Protein AF-A0A815V4E5-F1 (afdb_monomer_lite)

pLDDT: mean 74.08, std 13.51, range [42.22, 93.19]

Structure (mmCIF, N/CA/C/O backbone):
data_AF-A0A815V4E5-F1
#
_entry.id   AF-A0A815V4E5-F1
#
loop_
_atom_site.group_PDB
_atom_site.id
_atom_site.type_symbol
_atom_site.label_atom_id
_atom_site.label_alt_id
_atom_site.label_comp_id
_atom_site.label_asym_id
_atom_site.label_entity_id
_atom_site.label_seq_id
_atom_site.pdbx_PDB_ins_code
_atom_site.Cartn_x
_atom_site.Cartn_y
_atom_site.Cartn_z
_atom_site.occupancy
_atom_site.B_iso_or_equiv
_atom_site.auth_seq_id
_atom_site.auth_comp_id
_atom_site.auth_asym_id
_atom_site.auth_atom_id
_atom_site.pdbx_PDB_model_num
ATOM 1 N N . MET A 1 1 ? 10.823 5.337 -3.903 1.00 78.06 1 MET A N 1
ATOM 2 C CA . MET A 1 1 ? 11.727 4.203 -4.205 1.00 78.06 1 MET A CA 1
ATOM 3 C C . MET A 1 1 ? 11.239 3.402 -5.400 1.00 78.06 1 MET A C 1
ATOM 5 O O . MET A 1 1 ? 11.938 3.399 -6.400 1.00 78.06 1 MET A O 1
ATOM 9 N N . LEU A 1 2 ? 10.027 2.837 -5.366 1.00 84.00 2 LEU A N 1
ATOM 10 C CA . LEU A 1 2 ? 9.459 2.098 -6.505 1.00 84.00 2 LEU A CA 1
ATOM 11 C C . LEU A 1 2 ? 9.381 2.927 -7.802 1.00 84.00 2 LEU A C 1
ATOM 13 O O . LEU A 1 2 ? 9.784 2.454 -8.852 1.00 84.00 2 LEU A O 1
ATOM 17 N N . THR A 1 3 ? 8.956 4.191 -7.736 1.00 86.69 3 THR A N 1
ATOM 18 C CA . THR A 1 3 ? 8.900 5.084 -8.912 1.00 86.69 3 THR A CA 1
ATOM 19 C C . THR A 1 3 ? 10.269 5.359 -9.535 1.00 86.69 3 THR A C 1
ATOM 21 O O . THR A 1 3 ? 10.407 5.332 -10.752 1.00 86.69 3 THR A O 1
ATOM 24 N N . VAL A 1 4 ? 11.287 5.593 -8.702 1.00 89.12 4 VAL A N 1
ATOM 25 C CA . VAL A 1 4 ? 12.675 5.811 -9.141 1.00 89.12 4 VAL A CA 1
ATOM 26 C C . VAL A 1 4 ? 13.229 4.542 -9.787 1.00 89.12 4 VAL A C 1
ATOM 28 O O . VAL A 1 4 ? 13.823 4.608 -10.856 1.00 89.12 4 VAL A O 1
ATOM 31 N N . PHE A 1 5 ? 12.971 3.386 -9.176 1.00 89.25 5 PHE A N 1
ATOM 32 C CA . PHE A 1 5 ? 13.359 2.083 -9.707 1.00 89.25 5 PHE A CA 1
ATOM 33 C C . PHE A 1 5 ? 12.699 1.784 -11.064 1.00 89.25 5 PHE A C 1
ATOM 35 O O . PHE A 1 5 ? 13.385 1.411 -12.013 1.00 89.25 5 PHE A O 1
ATOM 42 N N . LEU A 1 6 ? 11.389 2.029 -11.184 1.00 91.06 6 LEU A N 1
ATOM 43 C CA . LEU A 1 6 ? 10.635 1.867 -12.431 1.00 91.06 6 LEU A CA 1
ATOM 44 C C . LEU A 1 6 ? 11.174 2.752 -13.555 1.00 91.06 6 LEU A C 1
ATOM 46 O O . LEU A 1 6 ? 11.351 2.277 -14.671 1.00 91.06 6 LEU A O 1
ATOM 50 N N . LEU A 1 7 ? 11.460 4.024 -13.272 1.00 92.69 7 LEU A N 1
ATOM 51 C CA . LEU A 1 7 ? 11.993 4.951 -14.272 1.00 92.69 7 LEU A CA 1
ATOM 52 C C . LEU A 1 7 ? 13.429 4.605 -14.689 1.00 92.69 7 LEU A C 1
ATOM 54 O O . LEU A 1 7 ? 13.758 4.727 -15.867 1.00 92.69 7 LEU A O 1
ATOM 58 N N . SER A 1 8 ? 14.253 4.141 -13.745 1.00 91.69 8 SER A N 1
ATOM 59 C CA . SER A 1 8 ? 15.647 3.739 -13.981 1.00 91.69 8 SER A CA 1
ATOM 60 C C . SER A 1 8 ? 15.766 2.600 -14.997 1.00 91.69 8 SER A C 1
ATOM 62 O O . SER A 1 8 ? 16.710 2.584 -15.778 1.00 91.69 8 SER A O 1
ATOM 64 N N . PHE A 1 9 ? 14.811 1.666 -15.014 1.00 92.62 9 PHE A N 1
ATOM 65 C CA . PHE A 1 9 ? 14.737 0.600 -16.020 1.00 92.62 9 PHE A CA 1
ATOM 66 C C . PHE A 1 9 ? 13.912 1.006 -17.246 1.00 92.62 9 PHE A C 1
ATOM 68 O O . PHE A 1 9 ? 14.347 0.819 -18.379 1.00 92.62 9 PHE A O 1
ATOM 75 N N . GLY A 1 10 ? 12.734 1.595 -17.031 1.00 92.19 10 GLY A N 1
ATOM 76 C CA . GLY A 1 10 ? 11.771 1.855 -18.095 1.00 92.19 10 GLY A CA 1
ATOM 77 C C . GLY A 1 10 ? 12.283 2.818 -19.165 1.00 92.19 10 GLY A C 1
ATOM 78 O O . GLY A 1 10 ? 12.011 2.605 -20.342 1.00 92.19 10 GLY A O 1
ATOM 79 N N . VAL A 1 11 ? 13.022 3.869 -18.789 1.00 92.31 11 VAL A N 1
ATOM 80 C CA . VAL A 1 11 ? 13.557 4.847 -19.755 1.00 92.31 11 VAL A CA 1
ATOM 81 C C . VAL A 1 11 ? 14.597 4.215 -20.694 1.00 92.31 11 VAL A C 1
ATOM 83 O O . VAL A 1 11 ? 14.393 4.294 -21.907 1.00 92.31 11 VAL A O 1
ATOM 86 N N . PRO A 1 12 ? 15.677 3.570 -20.202 1.00 91.44 12 PRO A N 1
ATOM 87 C CA . 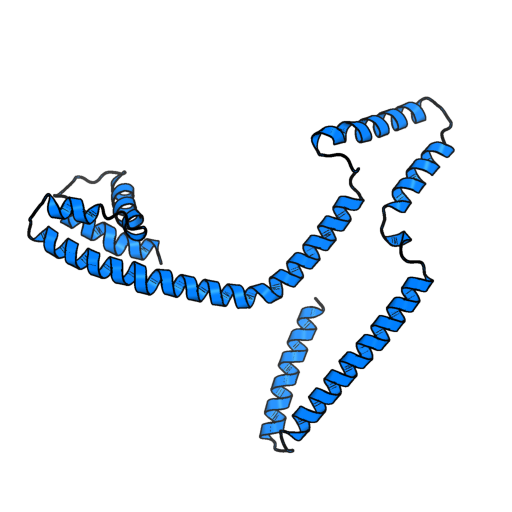PRO A 1 12 ? 16.651 2.931 -21.083 1.00 91.44 12 PRO A CA 1
ATOM 88 C C . PRO A 1 12 ? 16.074 1.727 -21.832 1.00 91.44 12 PRO A C 1
ATOM 90 O O . PRO A 1 12 ? 16.358 1.587 -23.015 1.00 91.44 12 PRO A O 1
ATOM 93 N N . ALA A 1 13 ? 15.224 0.903 -21.207 1.00 90.19 13 ALA A N 1
ATOM 94 C CA . ALA A 1 13 ? 14.582 -0.217 -21.899 1.00 90.19 13 ALA A CA 1
ATOM 95 C C . ALA A 1 13 ? 13.718 0.274 -23.072 1.00 90.19 13 ALA A C 1
ATOM 97 O O . ALA A 1 13 ? 13.840 -0.221 -24.188 1.00 90.19 13 ALA A O 1
ATOM 98 N N . TYR A 1 14 ? 12.899 1.310 -22.859 1.00 89.94 14 TYR A N 1
ATOM 99 C CA . TYR A 1 14 ? 12.083 1.878 -23.930 1.00 89.94 14 TYR A CA 1
ATOM 100 C C . TYR A 1 14 ? 12.939 2.471 -25.059 1.00 89.94 14 TYR A C 1
ATOM 102 O O . TYR A 1 14 ? 12.600 2.285 -26.224 1.00 89.94 14 TYR A O 1
ATOM 110 N N . ALA A 1 15 ? 14.042 3.148 -24.718 1.00 89.44 15 ALA A N 1
ATOM 111 C CA . ALA A 1 15 ? 14.954 3.767 -25.681 1.00 89.44 15 ALA A CA 1
ATOM 112 C C . ALA A 1 15 ? 15.788 2.761 -26.494 1.00 89.44 15 ALA A C 1
ATOM 114 O O . ALA A 1 15 ? 16.220 3.093 -27.592 1.00 89.44 15 ALA A O 1
ATOM 115 N N . LEU A 1 16 ? 16.042 1.563 -25.955 1.00 89.06 16 LEU A N 1
ATOM 116 C CA . LEU A 1 16 ? 16.787 0.505 -26.645 1.00 89.06 16 LEU A CA 1
ATOM 117 C C . LEU A 1 16 ? 15.891 -0.369 -27.532 1.00 89.06 16 LEU A C 1
ATOM 119 O O . LEU A 1 16 ? 16.359 -0.858 -28.555 1.00 89.06 16 LEU A O 1
ATOM 123 N N . ILE A 1 17 ? 14.630 -0.575 -27.139 1.00 86.62 17 ILE A N 1
ATOM 124 C CA . ILE A 1 17 ? 13.671 -1.420 -27.871 1.00 86.62 17 ILE A CA 1
ATOM 125 C C . ILE A 1 17 ? 13.017 -0.659 -29.030 1.00 86.62 17 ILE A C 1
ATOM 127 O O . ILE A 1 17 ? 12.756 -1.240 -30.080 1.00 86.62 17 ILE A O 1
ATOM 131 N N . HIS A 1 18 ? 12.716 0.628 -28.837 1.00 83.94 18 HIS A N 1
ATOM 132 C CA . HIS A 1 18 ? 12.047 1.442 -29.848 1.00 83.94 18 HIS A CA 1
ATOM 133 C C . HIS A 1 18 ? 13.046 2.379 -30.521 1.00 83.94 18 HIS A C 1
ATOM 135 O O . HIS A 1 18 ? 13.700 3.178 -29.851 1.00 83.94 18 HIS A O 1
ATOM 141 N N . ASP A 1 19 ? 13.084 2.348 -31.853 1.00 80.62 19 ASP A N 1
ATOM 142 C CA . ASP A 1 19 ? 13.801 3.344 -32.650 1.00 80.62 19 ASP A CA 1
ATOM 143 C C . ASP A 1 19 ? 13.295 4.762 -32.363 1.00 80.62 19 ASP A C 1
ATOM 145 O O . ASP A 1 19 ? 12.176 4.951 -31.882 1.00 80.62 19 ASP A O 1
ATOM 149 N N . ALA A 1 20 ? 14.099 5.770 -32.708 1.00 79.06 20 ALA A N 1
ATOM 150 C CA . ALA A 1 20 ? 13.839 7.184 -32.441 1.00 79.06 20 ALA A CA 1
ATOM 151 C C . ALA A 1 20 ? 12.385 7.611 -32.751 1.00 79.06 20 ALA A C 1
ATOM 153 O O . ALA A 1 20 ? 12.015 7.865 -33.897 1.00 79.06 20 AL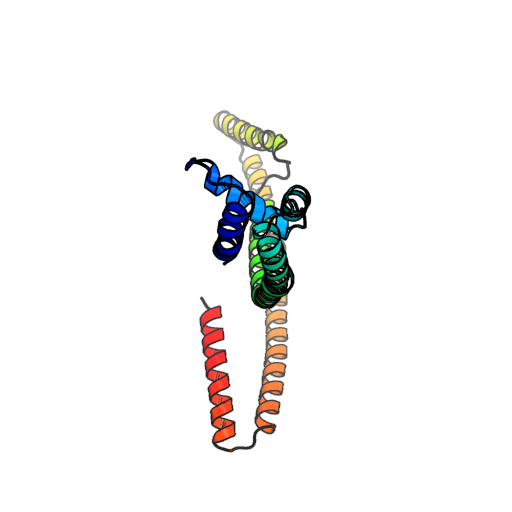A A O 1
ATOM 154 N N . GLN A 1 21 ? 11.563 7.717 -31.701 1.00 80.62 21 GLN A N 1
ATOM 155 C CA . GLN A 1 21 ? 10.182 8.192 -31.776 1.00 80.62 21 GLN A CA 1
ATOM 156 C C . GLN A 1 21 ? 10.100 9.679 -31.402 1.00 80.62 21 GLN A C 1
ATOM 158 O O . GLN A 1 21 ? 10.824 10.131 -30.509 1.00 80.62 21 GLN A O 1
ATOM 163 N N . PRO A 1 22 ? 9.181 10.452 -32.008 1.00 85.75 22 PRO A N 1
ATOM 164 C CA . PRO A 1 22 ? 8.922 11.817 -31.573 1.00 85.75 22 PRO A CA 1
ATOM 165 C C . PRO A 1 22 ? 8.352 11.839 -30.148 1.00 85.75 22 PRO A C 1
ATOM 167 O O . PRO A 1 22 ? 7.635 10.929 -29.716 1.00 85.75 22 PRO A O 1
ATOM 170 N N . PHE A 1 23 ? 8.638 12.916 -29.415 1.00 88.94 23 PHE A N 1
ATOM 171 C CA . PHE A 1 23 ? 8.087 13.107 -28.078 1.00 88.94 23 PHE A CA 1
ATOM 172 C C . PHE A 1 23 ? 6.556 13.187 -28.128 1.00 88.94 23 PHE A C 1
ATOM 174 O O . PHE A 1 23 ? 5.977 13.979 -28.871 1.00 88.94 23 PHE A O 1
ATOM 181 N N . THR A 1 24 ? 5.896 12.380 -27.300 1.00 90.81 24 THR A N 1
ATOM 182 C CA . THR A 1 24 ? 4.438 12.351 -27.177 1.00 90.81 24 THR A CA 1
ATOM 183 C C . THR A 1 24 ? 4.025 12.349 -25.709 1.00 90.81 24 THR A C 1
ATOM 185 O O . THR A 1 24 ? 4.671 11.738 -24.862 1.00 90.81 24 THR A O 1
ATOM 188 N N . TRP A 1 25 ? 2.896 12.980 -25.386 1.00 93.19 25 TRP A N 1
ATOM 189 C CA . TRP A 1 25 ? 2.394 13.067 -24.005 1.00 93.19 25 TRP A CA 1
ATOM 190 C C . TRP A 1 25 ? 2.042 11.715 -23.372 1.00 93.19 25 TRP A C 1
ATOM 192 O O . TRP A 1 25 ? 1.974 11.589 -22.154 1.00 93.19 25 TRP A O 1
ATOM 202 N N . HIS A 1 26 ? 1.833 10.687 -24.192 1.00 89.88 26 HIS A N 1
ATOM 203 C CA . HIS A 1 26 ? 1.557 9.329 -23.735 1.00 89.88 26 HIS A CA 1
ATOM 204 C C . HIS A 1 26 ? 2.832 8.498 -23.503 1.00 89.88 26 HIS A C 1
ATOM 206 O O . HIS A 1 26 ? 2.744 7.388 -22.976 1.00 89.88 26 HIS A O 1
ATOM 212 N N . LEU A 1 27 ? 4.007 9.018 -23.871 1.00 89.38 27 LEU A N 1
ATOM 213 C CA . LEU A 1 27 ? 5.298 8.349 -23.722 1.00 89.38 27 LEU A CA 1
ATOM 214 C C . LEU A 1 27 ? 5.614 7.973 -22.264 1.00 89.38 27 LEU A C 1
ATOM 216 O O . LEU A 1 27 ? 5.938 6.808 -22.030 1.00 89.38 27 LEU A O 1
ATOM 220 N N . PRO A 1 28 ? 5.436 8.860 -21.258 1.00 91.19 28 PRO A N 1
ATOM 221 C CA . PRO A 1 28 ? 5.685 8.487 -19.867 1.00 91.19 28 PRO A CA 1
ATOM 222 C C . PRO A 1 28 ? 4.799 7.319 -19.426 1.00 91.19 28 PRO A C 1
ATOM 224 O O . PRO A 1 28 ? 5.270 6.401 -18.766 1.00 91.19 28 PRO A O 1
ATOM 227 N N . ARG A 1 29 ? 3.528 7.300 -19.851 1.00 90.88 29 ARG A N 1
ATOM 228 C CA . ARG A 1 29 ? 2.598 6.207 -19.536 1.00 90.88 29 ARG A CA 1
ATOM 229 C C . ARG A 1 29 ? 3.053 4.877 -20.140 1.00 90.88 29 ARG A C 1
ATOM 231 O O . ARG A 1 29 ? 2.939 3.854 -19.474 1.00 90.88 29 ARG A O 1
ATOM 238 N N . LYS A 1 30 ? 3.571 4.881 -21.374 1.00 89.25 30 LYS A N 1
ATOM 239 C CA . LYS A 1 30 ? 4.121 3.677 -22.022 1.00 89.25 30 LYS A CA 1
ATOM 240 C C . LYS A 1 30 ? 5.340 3.147 -21.265 1.00 89.25 30 LYS A C 1
ATOM 242 O O . LYS A 1 30 ? 5.360 1.974 -20.912 1.00 89.25 30 LYS A O 1
ATOM 247 N N . ILE A 1 31 ? 6.286 4.033 -20.954 1.00 91.62 31 ILE A N 1
ATOM 248 C CA . ILE A 1 31 ? 7.508 3.716 -20.202 1.00 91.62 31 ILE A CA 1
ATOM 249 C C . ILE A 1 31 ? 7.172 3.107 -18.834 1.00 91.62 31 ILE A C 1
ATOM 251 O O . ILE A 1 31 ? 7.690 2.052 -18.474 1.00 91.62 31 ILE A O 1
ATOM 255 N N . PHE A 1 32 ? 6.266 3.747 -18.088 1.00 91.75 32 PHE A N 1
ATOM 256 C CA . PHE A 1 32 ? 5.840 3.255 -16.780 1.00 91.75 32 PHE A CA 1
ATOM 257 C C . PHE A 1 32 ? 5.131 1.910 -16.867 1.00 91.75 32 PHE A C 1
ATOM 259 O O . PHE A 1 32 ? 5.415 1.037 -16.056 1.00 91.75 32 PHE A O 1
ATOM 266 N N . ASN A 1 33 ? 4.219 1.734 -17.825 1.00 90.06 33 ASN A N 1
ATOM 267 C CA . ASN A 1 33 ? 3.465 0.492 -17.950 1.00 90.06 33 ASN A CA 1
ATOM 268 C C . ASN A 1 33 ? 4.375 -0.696 -18.263 1.00 90.06 33 ASN A C 1
ATOM 270 O O . ASN A 1 33 ? 4.214 -1.735 -17.634 1.00 90.06 33 ASN A O 1
ATOM 274 N N . ILE A 1 34 ? 5.325 -0.540 -19.190 1.00 88.00 34 ILE A N 1
ATOM 275 C CA . ILE A 1 34 ? 6.262 -1.612 -19.553 1.00 88.00 34 ILE A CA 1
ATOM 276 C C . ILE A 1 34 ? 7.063 -2.053 -18.323 1.00 88.00 34 ILE A C 1
ATOM 278 O O . ILE A 1 34 ? 7.073 -3.230 -17.999 1.00 88.00 34 ILE A O 1
ATOM 282 N N . ALA A 1 35 ? 7.644 -1.113 -17.572 1.00 90.50 35 ALA A N 1
ATOM 283 C CA . ALA A 1 35 ? 8.392 -1.449 -16.360 1.00 90.50 35 ALA A CA 1
ATOM 284 C C . ALA A 1 35 ? 7.499 -1.988 -15.223 1.00 90.50 35 ALA A C 1
ATOM 286 O O . ALA A 1 35 ? 7.913 -2.857 -14.468 1.00 90.50 35 ALA A O 1
ATOM 287 N N . TYR A 1 36 ? 6.279 -1.469 -15.062 1.00 90.38 36 TYR A N 1
ATOM 288 C CA . TYR A 1 36 ? 5.397 -1.833 -13.950 1.00 90.38 36 TYR A CA 1
ATOM 289 C C . TYR A 1 36 ? 4.873 -3.265 -14.055 1.00 90.38 36 TYR A C 1
ATOM 291 O O . TYR A 1 36 ? 4.923 -3.995 -13.068 1.00 90.38 36 TYR A O 1
ATOM 299 N N . TRP A 1 37 ? 4.376 -3.662 -15.230 1.00 89.81 37 TRP A N 1
ATOM 300 C CA . TRP A 1 37 ? 3.826 -5.005 -15.443 1.00 89.81 37 TRP A CA 1
ATOM 301 C C . TRP A 1 37 ? 4.901 -6.095 -15.330 1.00 89.81 37 TRP A C 1
ATOM 303 O O . TRP A 1 37 ? 4.620 -7.176 -14.812 1.00 89.81 37 TRP A O 1
ATOM 313 N N . GLU A 1 38 ? 6.146 -5.760 -15.668 1.00 87.56 38 GLU A N 1
ATOM 314 C CA . GLU A 1 38 ? 7.305 -6.643 -15.534 1.00 87.56 38 GLU A CA 1
ATOM 315 C C . GLU A 1 38 ? 7.545 -7.089 -14.074 1.00 87.56 38 GLU A C 1
ATOM 317 O O . GLU A 1 38 ? 7.860 -8.251 -13.830 1.00 87.56 38 GLU A O 1
ATOM 322 N N . ILE A 1 39 ? 7.309 -6.217 -13.074 1.00 86.06 39 ILE A N 1
ATOM 323 C CA . ILE A 1 39 ? 7.423 -6.573 -11.637 1.00 86.06 39 ILE A CA 1
ATOM 324 C C . ILE A 1 39 ? 6.473 -7.716 -11.264 1.00 86.06 39 ILE A C 1
ATOM 326 O O . ILE A 1 39 ? 6.787 -8.531 -10.397 1.00 86.06 39 ILE A O 1
ATOM 330 N N . PHE A 1 40 ? 5.307 -7.770 -11.905 1.00 85.75 40 PHE A N 1
ATOM 331 C CA . PHE A 1 40 ? 4.292 -8.792 -11.658 1.00 85.75 40 PHE A CA 1
ATOM 332 C C . PHE A 1 40 ? 4.485 -10.049 -12.517 1.00 85.75 40 PHE A C 1
ATOM 334 O O . PHE A 1 40 ? 3.693 -10.981 -12.396 1.00 85.75 40 PHE A O 1
ATOM 341 N N . GLY A 1 41 ? 5.534 -10.101 -13.346 1.00 85.81 41 GLY A N 1
ATOM 342 C CA . GLY A 1 41 ? 5.869 -11.257 -14.179 1.00 85.81 41 GLY A CA 1
ATOM 343 C C . GLY A 1 41 ? 5.202 -11.280 -15.557 1.00 85.81 41 GLY A C 1
ATOM 344 O O . GLY A 1 41 ? 5.273 -12.297 -16.239 1.00 85.81 41 GLY A O 1
ATOM 345 N N . ASP A 1 42 ? 4.570 -10.186 -15.986 1.00 88.56 42 ASP A N 1
ATOM 346 C CA . ASP A 1 42 ? 4.075 -10.025 -17.358 1.00 88.56 42 ASP A CA 1
ATOM 347 C C . ASP A 1 42 ? 5.215 -9.488 -18.244 1.00 88.56 42 ASP A C 1
ATOM 349 O O . ASP A 1 42 ? 5.352 -8.277 -18.428 1.00 88.56 42 ASP A O 1
ATOM 353 N N . LEU A 1 43 ? 6.076 -10.408 -18.710 1.00 87.44 43 LEU A N 1
ATOM 354 C CA . LEU A 1 43 ? 7.374 -10.134 -19.350 1.00 87.44 43 LEU A CA 1
ATOM 355 C C . LEU A 1 43 ? 7.268 -9.693 -20.822 1.00 87.44 43 LEU A C 1
ATOM 357 O O . LEU A 1 43 ? 7.837 -10.313 -21.723 1.00 87.44 43 LEU A O 1
ATOM 361 N N . LYS A 1 44 ? 6.549 -8.602 -21.089 1.00 84.88 44 LYS A N 1
ATOM 362 C CA . LYS A 1 44 ? 6.358 -8.067 -22.453 1.00 84.88 44 LYS A CA 1
ATOM 363 C C . LYS A 1 44 ? 7.657 -7.612 -23.106 1.00 84.88 44 LYS A C 1
ATOM 365 O O . LYS A 1 44 ? 7.767 -7.605 -24.327 1.00 84.88 44 LYS A O 1
ATOM 370 N N . VAL A 1 45 ? 8.646 -7.210 -22.307 1.00 86.06 45 VAL A N 1
ATOM 371 C CA . VAL A 1 45 ? 9.961 -6.803 -22.820 1.00 86.06 45 VAL A CA 1
ATOM 372 C C . VAL A 1 45 ? 10.672 -7.967 -23.507 1.00 86.06 45 VAL A C 1
ATOM 374 O O . VAL A 1 45 ? 11.357 -7.746 -24.502 1.00 86.06 45 VAL A O 1
ATOM 377 N N . LEU A 1 46 ? 10.497 -9.193 -23.010 1.00 87.12 46 LEU A N 1
ATOM 378 C CA . LEU A 1 46 ? 11.135 -10.376 -23.579 1.00 87.12 46 LEU A CA 1
ATOM 379 C C . LEU A 1 46 ? 10.612 -10.677 -24.991 1.00 87.12 46 LEU A C 1
ATOM 381 O O . LEU A 1 46 ? 11.419 -10.870 -25.895 1.00 87.12 46 LEU A O 1
ATOM 385 N N . GLU A 1 47 ? 9.291 -10.627 -25.181 1.00 85.25 47 GLU A N 1
ATOM 386 C CA . GLU A 1 47 ? 8.632 -10.811 -26.486 1.00 85.25 47 GLU A CA 1
ATOM 387 C C . GLU A 1 47 ? 9.133 -9.774 -27.508 1.00 85.25 47 GLU A C 1
ATOM 389 O O . GLU A 1 47 ? 9.520 -10.114 -28.622 1.00 85.25 47 GLU A O 1
ATOM 394 N N . LEU A 1 48 ? 9.263 -8.510 -27.086 1.00 82.50 48 LEU A N 1
ATOM 395 C CA . LEU A 1 48 ? 9.767 -7.427 -27.939 1.00 82.50 48 LEU A CA 1
ATOM 396 C C . LEU A 1 48 ? 11.250 -7.573 -28.328 1.00 82.50 48 LEU A C 1
ATOM 398 O O . LEU A 1 48 ? 11.657 -7.066 -29.373 1.00 82.50 48 LEU A O 1
ATOM 402 N N . ILE A 1 49 ? 12.073 -8.213 -27.488 1.00 84.56 49 ILE A N 1
ATOM 403 C CA . ILE A 1 49 ? 13.483 -8.502 -27.802 1.00 84.56 49 ILE A CA 1
ATOM 404 C C . ILE A 1 49 ? 13.581 -9.683 -28.771 1.00 84.56 49 ILE A C 1
ATOM 406 O O . ILE A 1 49 ? 14.419 -9.664 -29.671 1.00 84.56 49 ILE A O 1
ATOM 410 N N . GLU A 1 50 ? 12.748 -10.708 -28.584 1.00 80.56 50 GLU A N 1
ATOM 411 C CA . GLU A 1 50 ? 12.757 -11.918 -29.409 1.00 80.56 50 GLU A CA 1
ATOM 412 C C . GLU A 1 50 ? 12.314 -11.632 -30.850 1.00 80.56 50 GLU A C 1
ATOM 414 O O . GLU A 1 50 ? 12.916 -12.151 -31.789 1.00 80.56 50 GLU A O 1
ATOM 419 N N . ASP A 1 51 ? 11.371 -10.708 -31.034 1.00 76.44 51 ASP A N 1
ATOM 420 C CA . ASP A 1 51 ? 10.949 -10.239 -32.357 1.00 76.44 51 ASP A CA 1
ATOM 421 C C . ASP A 1 51 ? 12.008 -9.375 -33.074 1.00 76.44 51 ASP A C 1
ATOM 423 O O . ASP A 1 51 ? 11.921 -9.156 -34.286 1.00 76.44 51 ASP A O 1
ATOM 427 N N . ASN A 1 52 ? 13.023 -8.870 -32.357 1.00 67.56 52 ASN A N 1
ATOM 428 C CA . ASN A 1 52 ? 13.993 -7.913 -32.887 1.00 67.56 52 ASN A CA 1
ATOM 429 C C . ASN A 1 52 ? 15.435 -8.226 -32.440 1.00 67.56 52 ASN A C 1
ATOM 431 O O . ASN A 1 52 ? 15.987 -7.581 -31.542 1.00 67.56 52 ASN A O 1
ATOM 435 N N . TYR A 1 53 ? 16.078 -9.193 -33.111 1.00 68.12 53 TYR A N 1
ATOM 436 C CA . TYR A 1 53 ? 17.467 -9.615 -32.865 1.00 68.12 53 TYR A CA 1
ATOM 437 C C . TYR A 1 53 ? 18.501 -8.535 -33.233 1.00 68.12 53 TYR A C 1
ATOM 439 O O . TYR A 1 53 ? 19.227 -8.629 -34.224 1.00 68.12 53 TYR A O 1
ATOM 447 N N . THR A 1 54 ? 18.595 -7.495 -32.413 1.00 78.50 54 THR A N 1
ATOM 448 C CA . THR A 1 54 ? 19.529 -6.379 -32.586 1.00 78.50 54 THR A CA 1
ATOM 449 C C . THR A 1 54 ? 20.507 -6.301 -31.414 1.00 78.50 54 THR A C 1
ATOM 451 O O . THR A 1 54 ? 20.247 -6.801 -30.319 1.00 78.50 54 THR A O 1
ATOM 454 N N . LEU A 1 55 ? 21.663 -5.656 -31.621 1.00 80.25 55 LEU A N 1
ATOM 455 C CA . LEU A 1 55 ? 22.651 -5.428 -30.554 1.00 80.25 55 LEU A CA 1
ATOM 456 C C . LEU A 1 55 ? 22.050 -4.725 -29.308 1.00 80.25 55 LEU A C 1
ATOM 458 O O . LEU A 1 55 ? 22.343 -5.172 -28.198 1.00 80.25 55 LEU A O 1
ATOM 462 N N . PRO A 1 56 ? 21.178 -3.699 -29.439 1.00 83.88 56 PRO A N 1
ATOM 463 C CA . PRO A 1 56 ? 20.426 -3.118 -28.318 1.00 83.88 56 PRO A CA 1
ATOM 464 C C . PRO A 1 56 ? 19.543 -4.116 -27.552 1.00 83.88 56 PRO A C 1
ATOM 466 O O . PRO A 1 56 ? 19.389 -3.989 -26.334 1.00 83.88 56 PRO A O 1
ATOM 469 N N . GLY A 1 57 ? 19.005 -5.134 -28.231 1.00 85.06 57 GLY A N 1
ATOM 470 C CA . GLY A 1 57 ? 18.196 -6.190 -27.615 1.00 85.06 57 GLY A CA 1
ATOM 471 C C . GLY A 1 57 ? 18.967 -6.983 -26.556 1.00 85.06 57 GLY A C 1
ATOM 472 O O . GLY A 1 57 ? 18.469 -7.182 -25.449 1.00 85.06 57 GLY A O 1
ATOM 473 N N . TYR A 1 58 ? 20.231 -7.331 -26.824 1.00 87.38 58 TYR A N 1
ATOM 474 C CA . TYR A 1 58 ? 21.089 -8.018 -25.846 1.00 87.38 58 TYR A CA 1
ATOM 475 C C . TYR A 1 58 ? 21.363 -7.172 -24.597 1.00 87.38 58 TYR A C 1
ATOM 477 O O . TYR A 1 58 ? 21.324 -7.687 -23.478 1.00 87.38 58 TYR A O 1
ATOM 485 N N . PHE A 1 59 ? 21.601 -5.865 -24.757 1.00 89.31 59 PHE A N 1
ATOM 486 C CA . PHE A 1 59 ? 21.760 -4.961 -23.612 1.00 89.31 59 PHE A CA 1
ATOM 487 C C . PHE A 1 59 ? 20.477 -4.865 -22.788 1.00 89.31 59 PHE A C 1
ATOM 489 O O . PHE A 1 59 ? 20.533 -4.872 -21.558 1.00 89.31 59 PHE A O 1
ATOM 496 N N . THR A 1 60 ? 19.325 -4.836 -23.456 1.00 90.12 60 THR A N 1
ATOM 497 C CA . THR A 1 60 ? 18.013 -4.832 -22.802 1.00 90.12 60 THR A CA 1
ATOM 498 C C . THR A 1 60 ? 17.771 -6.131 -22.031 1.00 90.12 60 THR A C 1
ATOM 500 O O . THR A 1 60 ? 17.275 -6.081 -20.910 1.00 90.12 60 THR A O 1
ATOM 503 N N . TYR A 1 61 ? 18.205 -7.281 -22.557 1.00 90.12 61 TYR A N 1
ATOM 504 C CA . TYR A 1 61 ? 18.123 -8.574 -21.868 1.00 90.12 61 TYR A CA 1
ATOM 505 C C . TYR A 1 61 ? 18.951 -8.601 -20.571 1.00 90.12 61 TYR A C 1
ATOM 507 O O . TYR A 1 61 ? 18.477 -9.040 -19.522 1.00 90.12 61 TYR A O 1
ATOM 515 N N . VAL A 1 62 ? 20.177 -8.066 -20.603 1.00 91.19 62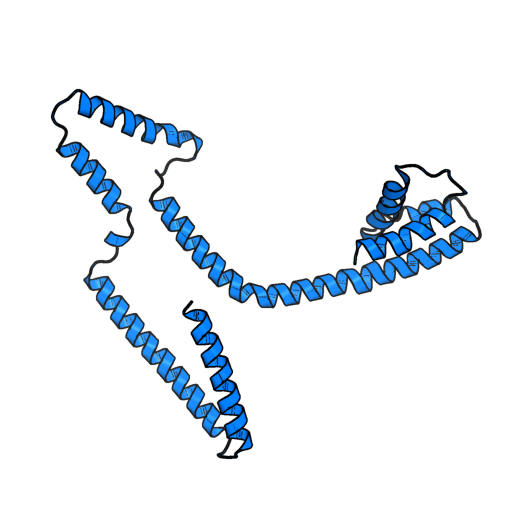 VAL A N 1
ATOM 516 C CA . VAL A 1 62 ? 21.017 -7.930 -19.397 1.00 91.19 62 VAL A CA 1
ATOM 517 C C . VAL A 1 62 ? 20.389 -6.956 -18.395 1.00 91.19 62 VAL A C 1
ATOM 519 O O . VAL A 1 62 ? 20.335 -7.247 -17.198 1.00 91.19 62 VAL A O 1
ATOM 522 N N . LEU A 1 63 ? 19.879 -5.818 -18.878 1.00 91.56 63 LEU A N 1
ATOM 523 C CA . LEU A 1 63 ? 19.181 -4.822 -18.064 1.00 91.56 63 LEU A CA 1
ATOM 524 C C . LEU A 1 63 ? 17.946 -5.431 -17.378 1.00 91.56 63 LEU A C 1
ATOM 526 O O . LEU A 1 63 ? 17.723 -5.182 -16.194 1.00 91.56 63 LEU A O 1
ATOM 530 N N . LEU A 1 64 ? 17.188 -6.263 -18.100 1.00 91.00 64 LEU A N 1
ATOM 531 C CA . LEU A 1 64 ? 16.034 -6.999 -17.591 1.00 91.00 64 LEU A CA 1
ATOM 532 C C . LEU A 1 64 ? 16.440 -7.993 -16.496 1.00 91.00 64 LEU A C 1
ATOM 534 O O . LEU A 1 64 ? 15.816 -8.024 -15.440 1.00 91.00 64 LEU A O 1
ATOM 538 N N . GLY A 1 65 ? 17.522 -8.752 -16.687 1.00 90.62 65 GLY A N 1
ATOM 539 C CA . GLY A 1 65 ? 18.025 -9.675 -15.664 1.00 90.62 65 GLY A CA 1
ATOM 540 C C . GLY A 1 65 ? 18.407 -8.966 -14.358 1.00 90.62 65 GLY A C 1
ATOM 541 O O . GLY A 1 65 ? 18.012 -9.393 -13.271 1.00 90.62 65 GLY A O 1
ATOM 542 N N . ILE A 1 66 ? 19.120 -7.839 -14.459 1.00 91.12 66 ILE A N 1
ATOM 543 C CA . ILE A 1 66 ? 19.458 -7.000 -13.299 1.00 91.12 66 ILE A CA 1
ATOM 544 C C . ILE A 1 66 ? 18.178 -6.457 -12.654 1.00 91.12 66 ILE A C 1
ATOM 546 O O . ILE A 1 66 ? 18.013 -6.540 -11.438 1.00 91.12 66 ILE A O 1
ATOM 550 N N . TYR A 1 67 ? 17.246 -5.944 -13.455 1.00 90.69 67 TYR A N 1
ATOM 551 C CA . TYR A 1 67 ? 15.969 -5.428 -12.978 1.00 90.69 67 TYR A CA 1
ATOM 552 C C . TYR A 1 67 ? 15.170 -6.472 -12.186 1.00 90.69 67 TYR A C 1
ATOM 554 O O . TYR A 1 67 ? 14.742 -6.195 -11.065 1.00 90.69 67 TYR A O 1
ATOM 562 N N . MET A 1 68 ? 15.046 -7.692 -12.709 1.00 88.25 68 MET A N 1
ATOM 563 C CA . MET A 1 68 ? 14.351 -8.792 -12.039 1.00 88.25 68 MET A CA 1
ATOM 564 C C . MET A 1 68 ? 15.032 -9.182 -10.724 1.00 88.25 68 MET A C 1
ATOM 566 O O . MET A 1 68 ? 14.348 -9.410 -9.727 1.00 88.25 68 MET A O 1
ATOM 570 N N . ALA A 1 69 ? 16.368 -9.180 -10.673 1.00 87.69 69 ALA A N 1
ATOM 571 C CA . ALA A 1 69 ? 17.103 -9.434 -9.438 1.00 87.69 69 ALA A CA 1
ATOM 572 C C . ALA A 1 69 ? 16.811 -8.365 -8.368 1.00 87.69 69 ALA A C 1
ATOM 574 O O . ALA A 1 69 ? 16.456 -8.704 -7.242 1.00 87.69 69 ALA A O 1
ATOM 575 N N . PHE A 1 70 ? 16.885 -7.072 -8.702 1.00 86.62 70 PHE A N 1
ATOM 576 C CA . PHE A 1 70 ? 16.568 -5.997 -7.751 1.00 86.62 70 PHE A CA 1
ATOM 577 C C . PHE A 1 70 ? 15.081 -5.981 -7.349 1.00 86.62 70 PHE A C 1
ATOM 579 O O . PHE A 1 70 ? 14.761 -5.754 -6.178 1.00 86.62 70 PHE A O 1
ATOM 586 N N . GLY A 1 71 ? 14.171 -6.249 -8.288 1.00 81.62 71 GLY A N 1
ATOM 587 C CA . GLY A 1 71 ? 12.731 -6.311 -8.036 1.00 81.62 71 GLY A CA 1
ATOM 588 C C . GLY A 1 71 ? 12.351 -7.454 -7.095 1.00 81.62 71 GLY A C 1
ATOM 589 O O . GLY A 1 71 ? 11.738 -7.222 -6.050 1.00 81.62 71 GLY A O 1
ATOM 590 N N . ALA A 1 72 ? 12.765 -8.678 -7.428 1.00 73.56 72 ALA A N 1
ATOM 591 C CA . ALA A 1 72 ? 12.417 -9.877 -6.673 1.00 73.56 72 ALA A CA 1
ATOM 592 C C . ALA A 1 72 ? 13.207 -10.007 -5.360 1.00 73.56 72 ALA A C 1
ATOM 594 O O . ALA A 1 72 ? 12.634 -10.337 -4.324 1.00 73.56 72 ALA A O 1
ATOM 595 N N . ILE A 1 73 ? 14.518 -9.737 -5.378 1.00 77.38 73 ILE A N 1
ATOM 596 C CA . ILE A 1 73 ? 15.405 -10.043 -4.244 1.00 77.38 73 ILE A CA 1
ATOM 597 C C . ILE A 1 73 ? 15.493 -8.880 -3.259 1.00 77.38 73 ILE A C 1
ATOM 599 O O . ILE A 1 73 ? 15.610 -9.120 -2.060 1.00 77.38 73 ILE A O 1
ATOM 603 N N . LEU A 1 74 ? 15.447 -7.630 -3.724 1.00 77.25 74 LEU A N 1
ATOM 604 C CA . LEU A 1 74 ? 15.653 -6.474 -2.849 1.00 77.25 74 LEU A CA 1
ATOM 605 C C . LEU A 1 74 ? 14.340 -5.787 -2.496 1.00 77.25 74 LEU A C 1
ATOM 607 O O . LEU A 1 74 ? 14.062 -5.609 -1.316 1.00 77.25 74 LEU A O 1
ATOM 611 N N . LEU A 1 75 ? 13.497 -5.434 -3.467 1.00 80.31 75 LEU A N 1
ATOM 612 C CA . LEU A 1 75 ? 12.286 -4.667 -3.163 1.00 80.31 75 LEU A CA 1
ATOM 613 C C . LEU A 1 75 ? 11.243 -5.476 -2.390 1.00 80.31 75 LEU A C 1
ATOM 615 O O . LEU A 1 75 ? 10.795 -5.016 -1.342 1.00 80.31 75 LEU A O 1
ATOM 619 N N . VAL A 1 76 ? 10.873 -6.670 -2.860 1.00 80.94 76 VAL A N 1
ATOM 620 C CA . VAL A 1 76 ? 9.836 -7.474 -2.190 1.00 80.94 76 VAL A CA 1
ATOM 621 C C . VAL A 1 76 ? 10.319 -7.987 -0.833 1.00 80.94 76 VAL A C 1
ATOM 623 O O . VAL A 1 76 ? 9.612 -7.831 0.159 1.00 80.94 76 VAL A O 1
ATOM 626 N N . ASN A 1 77 ? 11.542 -8.513 -0.743 1.00 84.00 77 ASN A N 1
ATOM 627 C CA . ASN A 1 77 ? 12.064 -9.045 0.520 1.00 84.00 77 ASN A CA 1
ATOM 628 C C . ASN A 1 77 ? 12.252 -7.959 1.586 1.00 84.00 77 ASN A C 1
ATOM 630 O O . ASN A 1 77 ? 11.923 -8.184 2.752 1.00 84.00 77 ASN A O 1
ATOM 634 N N . LEU A 1 78 ? 12.723 -6.766 1.204 1.00 86.12 78 LEU A N 1
ATOM 635 C CA . LEU A 1 78 ? 12.822 -5.646 2.143 1.00 86.12 78 LEU A CA 1
ATOM 636 C C . LEU A 1 78 ? 11.445 -5.087 2.507 1.00 86.12 78 LEU A C 1
ATOM 638 O O . LEU A 1 78 ? 11.241 -4.704 3.656 1.00 86.12 78 LEU A O 1
ATOM 642 N N . LEU A 1 79 ? 10.489 -5.067 1.573 1.00 86.25 79 LEU A N 1
ATOM 643 C CA . LEU A 1 79 ? 9.120 -4.635 1.858 1.00 86.25 79 LEU A CA 1
ATOM 644 C C . LEU A 1 79 ? 8.442 -5.574 2.859 1.00 86.25 79 LEU A C 1
ATOM 646 O O . LEU A 1 79 ? 7.842 -5.105 3.824 1.00 86.25 79 LEU A O 1
ATOM 650 N N . ILE A 1 80 ? 8.586 -6.887 2.667 1.00 88.75 80 ILE A N 1
ATOM 651 C CA . ILE A 1 80 ? 8.076 -7.896 3.601 1.00 88.75 80 ILE A CA 1
ATOM 652 C C . ILE A 1 80 ? 8.739 -7.725 4.970 1.00 88.75 80 ILE A C 1
ATOM 654 O O . ILE A 1 80 ? 8.042 -7.710 5.981 1.00 88.75 80 ILE A O 1
ATOM 658 N N . ALA A 1 81 ? 10.061 -7.532 5.022 1.00 89.19 81 ALA A N 1
ATOM 659 C CA . ALA A 1 81 ? 10.774 -7.309 6.279 1.00 89.19 81 ALA A CA 1
ATOM 660 C C . ALA A 1 81 ? 10.298 -6.037 7.004 1.00 89.19 81 ALA A C 1
ATOM 662 O O . ALA A 1 81 ? 10.051 -6.063 8.211 1.00 89.19 81 ALA A O 1
ATOM 663 N N . MET A 1 82 ? 10.112 -4.936 6.272 1.00 89.00 82 MET A N 1
ATOM 664 C CA . MET A 1 82 ? 9.605 -3.680 6.823 1.00 89.00 82 MET A CA 1
ATOM 665 C C . MET A 1 82 ? 8.176 -3.840 7.344 1.00 89.00 82 MET A C 1
ATOM 667 O O . MET A 1 82 ? 7.903 -3.448 8.476 1.00 89.00 82 MET A O 1
ATOM 671 N N . PHE A 1 83 ? 7.284 -4.467 6.571 1.00 90.31 83 PHE A N 1
ATOM 672 C CA . PHE A 1 83 ? 5.924 -4.744 7.027 1.00 90.31 83 PHE A CA 1
ATOM 673 C C . PHE A 1 83 ? 5.900 -5.665 8.235 1.00 90.31 83 PHE A C 1
ATOM 675 O O . PHE A 1 83 ? 5.168 -5.379 9.171 1.00 90.31 83 PHE A O 1
ATOM 682 N N . SER A 1 84 ? 6.720 -6.714 8.272 1.00 91.19 84 SER A N 1
ATOM 683 C CA . SER A 1 84 ? 6.810 -7.603 9.430 1.00 91.19 84 SER A CA 1
ATOM 684 C C . SER A 1 84 ? 7.264 -6.852 10.684 1.00 91.19 84 SER A C 1
ATOM 686 O O . SER A 1 84 ? 6.687 -7.028 11.756 1.00 91.19 84 SER A O 1
ATOM 688 N N . ASN A 1 85 ? 8.276 -5.991 10.562 1.00 90.12 85 ASN A N 1
ATOM 689 C CA . ASN A 1 85 ? 8.789 -5.208 11.683 1.00 90.12 85 ASN A CA 1
ATOM 690 C C . ASN A 1 85 ? 7.771 -4.164 12.171 1.00 90.12 85 ASN A C 1
ATOM 692 O O . ASN A 1 85 ? 7.506 -4.049 13.369 1.00 90.12 85 ASN A O 1
ATOM 696 N N . THR A 1 86 ? 7.159 -3.422 11.245 1.00 89.19 86 THR A N 1
ATOM 697 C CA . THR A 1 86 ? 6.121 -2.440 11.575 1.00 89.19 86 THR A CA 1
ATOM 698 C C . THR A 1 86 ? 4.875 -3.122 12.125 1.00 89.19 86 THR A C 1
ATOM 700 O O . THR A 1 86 ? 4.319 -2.633 13.097 1.00 89.19 86 THR A O 1
ATOM 703 N N . PHE A 1 87 ? 4.468 -4.275 11.592 1.00 88.06 87 PHE A N 1
ATOM 704 C CA . PHE A 1 87 ? 3.344 -5.048 12.115 1.00 88.06 87 PHE A CA 1
ATOM 705 C C . PHE A 1 87 ? 3.610 -5.495 13.552 1.00 88.06 87 PHE A C 1
ATOM 707 O O . PHE A 1 87 ? 2.790 -5.238 14.425 1.00 88.06 87 PHE A O 1
ATOM 714 N N . SER A 1 88 ? 4.790 -6.059 13.832 1.00 82.50 88 SER A N 1
ATOM 715 C CA . SER A 1 88 ? 5.164 -6.435 15.199 1.00 82.50 88 SER A CA 1
ATOM 716 C C . SER A 1 88 ? 5.191 -5.240 16.156 1.00 82.50 88 SER A C 1
ATOM 718 O O . SER A 1 88 ? 4.850 -5.397 17.325 1.00 82.50 88 SER A O 1
ATOM 720 N N . SER A 1 89 ? 5.599 -4.063 15.678 1.00 81.50 89 SER A N 1
ATOM 721 C CA . SER A 1 89 ? 5.672 -2.846 16.496 1.00 81.50 89 SER A CA 1
ATOM 722 C C . SER A 1 89 ? 4.296 -2.204 16.710 1.00 81.50 89 SER A C 1
ATOM 724 O O . SER A 1 89 ? 3.999 -1.728 17.796 1.00 81.50 89 SER A O 1
ATOM 726 N N . CYS A 1 90 ? 3.437 -2.204 15.690 1.00 82.12 90 CYS A N 1
ATOM 727 C CA . CYS A 1 90 ? 2.110 -1.594 15.740 1.00 82.12 90 CYS A CA 1
ATOM 728 C C . CYS A 1 90 ? 1.048 -2.518 16.343 1.00 82.12 90 CYS A C 1
ATOM 730 O O . CYS A 1 90 ? 0.012 -2.015 16.772 1.00 82.12 90 CYS A O 1
ATOM 732 N N . GLN A 1 91 ? 1.254 -3.839 16.387 1.00 77.19 91 GLN A N 1
ATOM 733 C CA . GLN A 1 91 ? 0.272 -4.782 16.933 1.00 77.19 91 GLN A CA 1
ATOM 734 C C . GLN A 1 91 ? -0.059 -4.469 18.399 1.00 77.19 91 GLN A C 1
ATOM 736 O O . GLN A 1 91 ? -1.230 -4.486 18.776 1.00 77.19 91 GLN A O 1
ATOM 741 N N . THR A 1 92 ? 0.945 -4.118 19.212 1.00 70.94 92 THR A N 1
ATOM 742 C CA . THR A 1 92 ? 0.739 -3.790 20.633 1.00 70.94 92 THR A CA 1
ATOM 743 C C . THR A 1 92 ? -0.133 -2.554 20.826 1.00 70.94 92 THR A C 1
ATOM 745 O O . THR A 1 92 ? -0.968 -2.519 21.729 1.00 70.94 92 THR A O 1
ATOM 748 N N . ASP A 1 93 ? 0.015 -1.567 19.946 1.00 75.75 93 ASP A N 1
ATOM 749 C CA . ASP A 1 93 ? -0.717 -0.303 20.024 1.00 75.75 93 ASP A CA 1
ATOM 750 C C . ASP A 1 93 ? -2.105 -0.428 19.374 1.00 75.75 93 ASP A C 1
ATOM 752 O O . ASP A 1 93 ? -3.091 0.148 19.842 1.00 75.75 93 ASP A O 1
ATOM 756 N N . THR A 1 94 ? -2.215 -1.254 18.331 1.00 80.19 94 THR A N 1
ATOM 757 C CA . THR A 1 94 ? -3.468 -1.510 17.610 1.00 80.19 94 THR A CA 1
ATOM 758 C C . THR A 1 94 ? -4.476 -2.241 18.485 1.00 80.19 94 THR A C 1
ATOM 760 O O . THR A 1 94 ? -5.656 -1.910 18.431 1.00 80.19 94 THR A O 1
ATOM 763 N N . ASP A 1 95 ? -4.045 -3.168 19.344 1.00 79.88 95 ASP A N 1
ATOM 764 C CA . ASP A 1 95 ? -4.948 -3.866 20.267 1.00 79.88 95 ASP A CA 1
ATOM 765 C C . ASP A 1 95 ? -5.630 -2.900 21.245 1.00 79.88 95 ASP A C 1
ATOM 767 O O . ASP A 1 95 ? -6.822 -3.041 21.539 1.00 79.88 95 ASP A O 1
ATOM 771 N N . TYR A 1 96 ? -4.895 -1.901 21.739 1.00 81.00 96 TYR A N 1
ATOM 772 C CA . TYR A 1 96 ? -5.453 -0.856 22.595 1.00 81.00 96 TYR A CA 1
ATOM 773 C C . TYR A 1 96 ? -6.446 0.022 21.825 1.00 81.00 96 TYR A C 1
ATOM 775 O O . TYR A 1 96 ? -7.580 0.223 22.273 1.00 81.00 96 TYR A O 1
ATOM 783 N N . ILE A 1 97 ? -6.057 0.488 20.634 1.00 80.38 97 ILE A N 1
ATOM 784 C CA . ILE A 1 97 ? -6.911 1.314 19.772 1.00 80.38 97 ILE A CA 1
ATOM 785 C C . ILE A 1 97 ? -8.186 0.557 19.390 1.00 80.38 97 ILE A C 1
ATOM 787 O O . ILE A 1 97 ? -9.281 1.106 19.507 1.00 80.38 97 ILE A O 1
ATOM 791 N N . TRP A 1 98 ? -8.071 -0.711 19.000 1.00 82.56 98 TRP A N 1
ATOM 792 C CA . TRP A 1 98 ? -9.194 -1.573 18.644 1.00 82.56 98 TRP A CA 1
ATOM 793 C C . TRP A 1 98 ? -10.151 -1.762 19.816 1.00 82.56 98 TRP A C 1
ATOM 795 O O . TRP A 1 98 ? -11.361 -1.629 19.646 1.00 82.56 98 TRP A O 1
ATOM 805 N N . LYS A 1 99 ? -9.634 -2.018 21.025 1.00 80.94 99 LYS A N 1
ATOM 806 C CA . LYS A 1 99 ? -10.465 -2.114 22.233 1.00 80.94 99 LYS A CA 1
ATOM 807 C C . LYS A 1 99 ? -11.186 -0.792 22.501 1.00 80.94 99 LYS A C 1
ATOM 809 O O . LYS A 1 99 ? -12.400 -0.809 22.683 1.00 80.94 99 LYS A O 1
ATOM 814 N N . SER A 1 100 ? -10.490 0.346 22.432 1.00 76.88 100 SER A N 1
ATOM 815 C CA . SER A 1 100 ? -11.090 1.681 22.599 1.00 76.88 100 SER A CA 1
ATOM 816 C C . SER A 1 100 ? -12.191 1.960 21.568 1.00 76.88 100 SER A C 1
ATOM 818 O O . SER A 1 100 ? -13.297 2.378 21.918 1.00 76.88 100 SER A O 1
ATOM 820 N N . GLN A 1 101 ? -11.932 1.664 20.292 1.00 84.94 101 GLN A N 1
ATOM 821 C CA . GLN A 1 101 ? -12.907 1.805 19.211 1.00 84.94 101 GLN A CA 1
ATOM 822 C C . GLN A 1 101 ? -14.097 0.863 19.393 1.00 84.94 101 GLN A C 1
ATOM 824 O O . GLN A 1 101 ? -15.240 1.276 19.208 1.00 84.94 101 GLN A O 1
ATOM 829 N N . ARG A 1 102 ? -13.857 -0.378 19.823 1.00 86.56 102 ARG A N 1
ATOM 830 C CA . ARG A 1 102 ? -14.908 -1.351 20.120 1.00 86.56 102 ARG A CA 1
ATOM 831 C C . ARG A 1 102 ? -15.813 -0.872 21.249 1.00 86.56 102 ARG A C 1
ATOM 833 O O . ARG A 1 102 ? -17.025 -0.988 21.112 1.00 86.56 102 ARG A O 1
ATOM 840 N N . PHE A 1 103 ? -15.264 -0.318 22.329 1.00 81.19 103 PHE A N 1
ATOM 841 C CA . PHE A 1 103 ? -16.079 0.245 23.410 1.00 81.19 103 PHE A CA 1
ATOM 842 C C . PHE A 1 103 ? -16.954 1.398 22.916 1.00 81.19 103 PHE A C 1
ATOM 844 O O . PHE A 1 103 ? -18.152 1.407 23.193 1.00 81.19 103 PHE A O 1
ATOM 851 N N . LYS A 1 104 ? -16.387 2.319 22.126 1.00 76.44 104 LYS A N 1
ATOM 852 C CA . LYS A 1 104 ? -17.144 3.426 21.519 1.00 76.44 104 LYS A CA 1
ATOM 853 C C . LYS A 1 104 ? -18.276 2.919 20.627 1.00 76.44 104 LYS A C 1
ATOM 855 O O . LYS A 1 104 ? -19.404 3.379 20.767 1.00 76.44 104 LYS A O 1
ATOM 860 N N . LEU A 1 105 ? -17.994 1.935 19.772 1.00 80.31 105 LEU A N 1
ATOM 861 C CA . LEU A 1 105 ? -18.997 1.309 18.911 1.00 80.31 105 LEU A CA 1
ATOM 862 C C . LEU A 1 105 ? -20.105 0.649 19.735 1.00 80.31 105 LEU A C 1
ATOM 864 O O . LEU A 1 105 ? -21.276 0.904 19.489 1.00 80.31 105 LEU A O 1
ATOM 868 N N . VAL A 1 106 ? -19.761 -0.171 20.731 1.00 79.88 106 VAL A N 1
ATOM 869 C CA . VAL A 1 106 ? -20.757 -0.839 21.586 1.00 79.88 106 VAL A CA 1
ATOM 870 C C . VAL A 1 106 ? -21.654 0.185 22.281 1.00 79.88 106 VAL A C 1
ATOM 872 O O . VAL A 1 106 ? -22.870 0.012 22.279 1.00 79.88 106 VAL A O 1
ATOM 875 N N . PHE A 1 107 ? -21.082 1.266 22.814 1.00 72.62 107 PHE A N 1
ATOM 876 C CA . PHE A 1 107 ? -21.855 2.342 23.433 1.00 72.62 107 PHE A CA 1
ATOM 877 C C . PHE A 1 107 ? -22.798 3.020 22.429 1.00 72.62 107 PHE A C 1
ATOM 879 O O . PHE A 1 107 ? -23.980 3.202 22.706 1.00 72.62 107 PHE A O 1
ATOM 886 N N . GLU A 1 108 ? -22.310 3.311 21.223 1.00 72.81 108 GLU A N 1
ATOM 887 C CA . GLU A 1 108 ? -23.116 3.908 20.158 1.00 72.81 108 GLU A CA 1
ATOM 888 C C . GLU A 1 108 ? -24.272 2.998 19.703 1.00 72.81 108 GLU A C 1
ATOM 890 O O . GLU A 1 108 ? -25.378 3.478 19.451 1.00 72.81 108 GLU A O 1
ATOM 895 N N . TYR A 1 109 ? -24.054 1.682 19.615 1.00 70.94 109 TYR A N 1
ATOM 896 C CA . TYR A 1 109 ? -25.092 0.720 19.227 1.00 70.94 109 TYR A CA 1
ATOM 897 C C . TYR A 1 109 ? -26.177 0.537 20.291 1.00 70.94 109 TYR A C 1
ATOM 899 O O . TYR A 1 109 ? -27.311 0.222 19.934 1.00 70.94 109 TYR A O 1
ATOM 907 N N . LEU A 1 110 ? -25.862 0.747 21.571 1.00 69.31 110 LEU A N 1
ATOM 908 C CA . LEU A 1 110 ? -26.855 0.676 22.644 1.00 69.31 110 LEU A CA 1
ATOM 909 C C . LEU A 1 110 ? -27.859 1.832 22.573 1.00 69.31 110 LEU A C 1
ATOM 911 O O . LEU A 1 110 ? -29.048 1.620 22.795 1.00 69.31 110 LEU A O 1
ATOM 915 N N . ASP A 1 111 ? -27.420 3.031 22.197 1.00 63.94 111 ASP A N 1
ATOM 916 C CA . ASP A 1 111 ? -28.306 4.198 22.094 1.00 63.94 111 ASP A CA 1
ATOM 917 C C . ASP A 1 111 ? -29.154 4.211 20.808 1.00 63.94 111 ASP A C 1
ATOM 919 O O . ASP A 1 111 ? -30.164 4.926 20.715 1.00 63.94 111 ASP A O 1
ATOM 923 N N . ARG A 1 112 ? -28.782 3.415 19.796 1.00 66.19 112 ARG A N 1
ATOM 924 C CA . ARG A 1 112 ? -29.512 3.343 18.525 1.00 66.19 112 ARG A CA 1
ATOM 925 C C . ARG A 1 112 ? -30.721 2.396 18.626 1.00 66.19 112 ARG A C 1
ATOM 927 O O . ARG A 1 112 ? -30.622 1.304 19.179 1.00 66.19 112 ARG A O 1
ATOM 934 N N . PRO A 1 113 ? -31.892 2.772 18.073 1.00 62.94 113 PRO A N 1
ATOM 935 C CA . PRO A 1 113 ? -33.034 1.863 18.002 1.00 62.94 113 PRO A CA 1
ATOM 936 C C . PRO A 1 113 ? -32.654 0.610 17.195 1.00 62.94 113 PRO A C 1
ATOM 938 O O . PRO A 1 113 ? -32.021 0.728 16.151 1.00 62.94 113 PRO A O 1
ATOM 941 N N . SER A 1 114 ? -33.067 -0.574 17.661 1.00 62.25 114 SER A N 1
ATOM 942 C CA . SER A 1 114 ? -32.613 -1.905 17.205 1.00 62.25 114 SER A CA 1
ATOM 943 C C . SER A 1 114 ? -33.002 -2.306 15.771 1.00 62.25 114 SER A C 1
ATOM 945 O O . SER A 1 114 ? -33.023 -3.493 15.448 1.00 62.25 114 SER A O 1
ATOM 947 N N . LEU A 1 115 ? -33.398 -1.356 14.925 1.00 61.38 115 LEU A N 1
ATOM 948 C CA . LEU A 1 115 ? -33.876 -1.621 13.575 1.00 61.38 115 LEU A CA 1
ATOM 949 C C . LEU A 1 115 ? -32.750 -1.396 12.557 1.00 61.38 115 LEU A C 1
ATOM 951 O O . LEU A 1 115 ? -32.000 -0.427 12.681 1.00 61.38 115 LEU A O 1
ATOM 955 N N . PRO A 1 116 ? -32.633 -2.262 11.533 1.00 71.56 116 PRO A N 1
ATOM 956 C CA . PRO A 1 116 ? -31.649 -2.087 10.474 1.00 71.56 116 PRO A CA 1
ATOM 957 C C . PRO A 1 116 ? -31.872 -0.745 9.745 1.00 71.56 116 PRO A C 1
ATOM 959 O O . PRO A 1 116 ? -33.005 -0.250 9.727 1.00 71.56 116 PRO A O 1
ATOM 962 N N . PRO A 1 117 ? -30.837 -0.169 9.098 1.00 66.44 117 PRO A N 1
ATOM 963 C CA . PRO A 1 117 ? -30.887 1.146 8.449 1.00 66.44 117 PRO A CA 1
ATOM 964 C C . PRO A 1 117 ? -32.154 1.456 7.622 1.00 66.44 117 PRO A C 1
ATOM 966 O O . PRO A 1 117 ? -32.665 2.568 7.756 1.00 66.44 117 PRO A O 1
ATOM 969 N N . PRO A 1 118 ? -32.734 0.524 6.832 1.00 75.50 118 PRO A N 1
ATOM 970 C CA . PRO A 1 118 ? -33.966 0.804 6.083 1.00 75.50 118 PRO A CA 1
ATOM 971 C C . PRO A 1 118 ? -35.237 0.954 6.944 1.00 75.50 118 PRO A C 1
ATOM 973 O O . PRO A 1 118 ? -36.191 1.588 6.505 1.00 75.50 118 PRO A O 1
ATOM 976 N N . LEU A 1 119 ? -35.284 0.406 8.164 1.00 68.81 119 LEU A N 1
ATOM 977 C CA . LEU A 1 119 ? -36.473 0.416 9.036 1.00 68.81 119 LEU A CA 1
ATOM 978 C C . LEU A 1 119 ? -36.413 1.484 10.148 1.00 68.81 119 LEU A C 1
ATOM 980 O O . LEU A 1 119 ? -37.335 1.597 10.960 1.00 68.81 119 LEU A O 1
ATOM 984 N N . ILE A 1 120 ? -35.360 2.310 10.169 1.00 72.88 120 ILE A N 1
ATOM 985 C CA . ILE A 1 120 ? -35.146 3.393 11.147 1.00 72.88 120 ILE A CA 1
ATOM 986 C C . ILE A 1 120 ? -36.230 4.486 11.087 1.00 72.88 120 ILE A C 1
ATOM 988 O O . ILE A 1 120 ? -36.485 5.160 12.085 1.00 72.88 120 ILE A O 1
ATOM 992 N N . CYS A 1 121 ? -36.945 4.633 9.970 1.00 69.25 121 CYS A N 1
ATOM 993 C CA . CYS A 1 121 ? -38.019 5.622 9.833 1.00 69.25 121 CYS A CA 1
ATOM 994 C C . CYS A 1 121 ? -39.190 5.383 10.804 1.00 69.25 121 CYS A C 1
ATOM 996 O O . CYS A 1 121 ? -39.782 6.340 11.292 1.00 69.25 121 CYS A O 1
ATOM 998 N N . ILE A 1 122 ? -39.504 4.128 11.142 1.00 75.12 122 ILE A N 1
ATOM 999 C CA . ILE A 1 122 ? -40.649 3.758 11.994 1.00 75.12 122 ILE A CA 1
ATOM 1000 C C . ILE A 1 122 ? -40.535 4.348 13.416 1.00 75.12 122 ILE A C 1
ATOM 1002 O O . ILE A 1 122 ? -41.467 5.031 13.851 1.00 75.12 122 ILE A O 1
ATOM 1006 N N . PRO A 1 123 ? -39.419 4.173 14.158 1.00 73.25 123 PRO A N 1
ATOM 1007 C CA . PRO A 1 123 ? -39.265 4.775 15.482 1.00 73.25 123 PRO A CA 1
ATOM 1008 C C . PRO A 1 123 ? -39.188 6.308 15.443 1.00 73.25 123 PRO A C 1
ATOM 1010 O O . PRO A 1 123 ? -39.635 6.951 16.394 1.00 73.25 123 PRO A O 1
ATOM 1013 N N . HIS A 1 124 ? -38.672 6.913 14.367 1.00 75.06 124 HIS A N 1
ATOM 1014 C CA . HIS A 1 124 ? -38.693 8.372 14.203 1.00 75.06 124 HIS A CA 1
ATOM 1015 C C . HIS A 1 124 ? -40.112 8.905 13.949 1.00 75.06 124 HIS A C 1
ATOM 1017 O O . HIS A 1 124 ? -40.512 9.885 14.581 1.00 75.06 124 HIS A O 1
ATOM 1023 N N . LEU A 1 125 ? -40.905 8.226 13.113 1.00 78.06 125 LEU A N 1
ATOM 1024 C CA . LEU A 1 125 ? -42.311 8.557 12.860 1.00 78.06 125 LEU A CA 1
ATOM 1025 C C . LEU A 1 125 ? -43.176 8.370 14.113 1.00 78.06 125 LEU A C 1
ATOM 1027 O O . LEU A 1 125 ? -43.994 9.234 14.420 1.00 78.06 125 LEU A O 1
ATOM 1031 N N . TYR A 1 126 ? -42.949 7.309 14.894 1.00 78.12 126 TYR A N 1
ATOM 1032 C CA . TYR A 1 126 ? -43.640 7.091 16.169 1.00 78.12 126 TYR A CA 1
ATOM 1033 C C . TYR A 1 126 ? -43.340 8.202 17.191 1.00 78.12 126 TYR A C 1
ATOM 1035 O O . TYR A 1 126 ? -44.257 8.705 17.843 1.00 78.12 126 TYR A O 1
ATOM 1043 N N . ARG A 1 127 ? -42.079 8.658 17.296 1.00 73.25 127 ARG A N 1
ATOM 1044 C CA . ARG A 1 127 ? -41.715 9.810 18.148 1.00 73.25 127 ARG A CA 1
ATOM 1045 C C . ARG A 1 127 ? -42.407 11.097 17.696 1.00 73.25 127 ARG A C 1
ATOM 1047 O O . ARG A 1 127 ? -42.891 11.846 18.540 1.00 73.25 127 ARG A O 1
ATOM 1054 N N . LEU A 1 128 ? -42.470 11.346 16.388 1.00 79.00 128 LEU A N 1
ATOM 1055 C CA . LEU A 1 128 ? -43.100 12.542 15.822 1.00 79.00 128 LEU A CA 1
ATOM 1056 C C . LEU A 1 128 ? -44.626 12.520 16.020 1.00 79.00 128 LEU A C 1
ATOM 1058 O O . LEU A 1 128 ? -45.220 13.528 16.412 1.00 79.00 128 LEU A O 1
ATOM 1062 N N . PHE A 1 129 ? -45.255 11.356 15.853 1.00 79.50 129 PHE A N 1
ATOM 1063 C CA . PHE A 1 129 ? -46.676 11.144 16.130 1.00 79.50 129 PHE A CA 1
ATOM 1064 C C . PHE A 1 129 ? -47.019 11.354 17.611 1.00 79.50 129 PHE A C 1
ATOM 1066 O O . PHE A 1 129 ? -47.973 12.056 17.931 1.00 79.50 129 PHE A O 1
ATOM 1073 N N . LEU A 1 130 ? -46.213 10.821 18.535 1.00 73.38 130 LEU A N 1
ATOM 1074 C CA . LEU A 1 130 ? -46.398 11.085 19.963 1.00 73.38 130 LEU A CA 1
ATOM 1075 C C . LEU A 1 130 ? -46.200 12.569 20.292 1.00 73.38 130 LEU A C 1
ATOM 1077 O O . LEU A 1 130 ? -47.006 13.156 21.006 1.00 73.38 130 LEU A O 1
ATOM 1081 N N . PHE A 1 131 ? -45.160 13.215 19.762 1.00 74.31 131 PHE A N 1
ATOM 1082 C CA . PHE A 1 131 ? -44.911 14.634 20.027 1.00 74.31 131 PHE A CA 1
ATOM 1083 C C . PHE A 1 131 ? -46.078 15.519 19.570 1.00 74.31 131 PHE A C 1
ATOM 1085 O O . PHE A 1 131 ? -46.523 16.399 20.306 1.00 74.31 131 PHE A O 1
ATOM 1092 N N . THR A 1 132 ? -46.625 15.247 18.387 1.00 74.25 132 THR A N 1
ATOM 1093 C CA . THR A 1 132 ? -47.792 15.968 17.868 1.00 74.25 132 THR A CA 1
ATOM 1094 C C . THR A 1 132 ? -49.062 15.634 18.657 1.00 74.25 132 THR A C 1
ATOM 1096 O O . THR A 1 132 ? -49.771 16.555 19.059 1.00 74.25 132 THR A O 1
ATOM 1099 N N . SER A 1 133 ? -49.316 14.367 19.001 1.00 66.50 133 SER A N 1
ATOM 1100 C CA . SER A 1 133 ? -50.506 13.980 19.773 1.00 66.50 133 SER A CA 1
ATOM 1101 C C . SER A 1 133 ? -50.491 14.513 21.208 1.00 66.50 133 SER A C 1
ATOM 1103 O O . SER A 1 133 ? -51.527 14.949 21.700 1.00 66.50 133 SER A O 1
ATOM 1105 N N . THR A 1 134 ? -49.326 14.590 21.862 1.00 63.34 134 THR A N 1
ATOM 1106 C CA . THR A 1 134 ? -49.187 15.209 23.197 1.00 63.34 134 THR A CA 1
ATOM 1107 C C . THR A 1 134 ? -49.405 16.724 23.190 1.00 63.34 134 THR A C 1
ATOM 1109 O O . THR A 1 134 ? -49.744 17.300 24.221 1.00 63.34 134 THR A O 1
ATOM 1112 N N . ARG A 1 135 ? -49.237 17.383 22.036 1.00 63.19 135 ARG A N 1
ATOM 1113 C CA . ARG A 1 135 ? -49.536 18.811 21.861 1.00 63.19 135 ARG A CA 1
ATOM 1114 C C . ARG A 1 135 ? -51.034 19.061 21.653 1.00 63.19 135 ARG A C 1
ATOM 1116 O O . ARG A 1 135 ? -51.521 20.123 22.029 1.00 63.19 135 ARG A O 1
ATOM 1123 N N . PHE A 1 136 ? -51.751 18.075 21.110 1.00 59.28 136 PHE A N 1
ATOM 1124 C CA . PHE A 1 136 ? -53.207 18.101 20.934 1.00 59.28 136 PHE A CA 1
ATOM 1125 C C . PHE A 1 136 ? -53.984 17.568 22.154 1.00 59.28 136 PHE A C 1
ATOM 1127 O O . PHE A 1 136 ? -55.050 18.090 22.468 1.00 59.28 136 PHE A O 1
ATOM 1134 N N . PHE A 1 137 ? -53.453 16.587 22.892 1.00 55.66 137 PHE A N 1
ATOM 1135 C CA . PHE A 1 137 ? -54.061 16.020 24.101 1.00 55.66 137 PHE A CA 1
ATOM 1136 C C . PHE A 1 137 ? -53.295 16.453 25.363 1.00 55.66 137 PHE A C 1
ATOM 1138 O O . PHE A 1 137 ? -52.164 16.035 25.596 1.00 55.66 137 PHE A O 1
ATOM 1145 N N . LYS A 1 138 ? -53.942 17.254 26.225 1.00 49.03 138 LYS A N 1
ATOM 1146 C CA . LYS A 1 138 ? -53.379 17.894 27.438 1.00 49.03 138 LYS A CA 1
ATOM 1147 C C . LYS A 1 138 ? -52.857 16.960 28.551 1.00 49.03 138 LYS A C 1
ATOM 1149 O O . LYS A 1 138 ? -52.493 17.458 29.613 1.00 49.03 138 LYS A O 1
ATOM 1154 N N . SER A 1 139 ? -52.794 15.639 28.376 1.00 56.69 139 SER A N 1
ATOM 1155 C CA . SER A 1 139 ? -52.242 14.775 29.429 1.00 56.69 139 SER A CA 1
ATOM 1156 C C . SER A 1 139 ? -51.654 13.459 28.916 1.00 56.69 139 SER A C 1
ATOM 1158 O O . SER A 1 139 ? -52.394 12.542 28.565 1.00 56.69 139 SER A O 1
ATOM 1160 N N . PRO A 1 140 ? -50.315 13.329 28.918 1.00 57.66 140 PRO A N 1
ATOM 1161 C CA . PRO A 1 140 ? -49.669 12.036 28.742 1.00 57.66 140 PRO A CA 1
ATOM 1162 C C . PRO A 1 140 ? -48.523 11.842 29.749 1.00 57.66 140 PRO A C 1
ATOM 1164 O O . PRO A 1 140 ? -47.387 11.550 29.373 1.00 57.66 140 PRO A O 1
ATOM 1167 N N . THR A 1 141 ? -48.788 11.994 31.049 1.00 59.56 141 THR A N 1
ATOM 1168 C CA . THR A 1 141 ? -47.763 11.812 32.096 1.00 59.56 141 THR A CA 1
ATOM 1169 C C . THR A 1 141 ? -47.253 10.363 32.151 1.00 59.56 141 THR A C 1
ATOM 1171 O O . THR A 1 141 ? -46.061 10.135 32.345 1.00 59.56 141 THR A O 1
ATOM 1174 N N . ARG A 1 142 ? -48.123 9.371 31.885 1.00 57.91 142 ARG A N 1
ATOM 1175 C CA . ARG A 1 142 ? -47.768 7.937 31.915 1.00 57.91 142 ARG A CA 1
ATOM 1176 C C . ARG A 1 142 ? -46.917 7.474 30.729 1.00 57.91 142 ARG A C 1
ATOM 1178 O O . ARG A 1 142 ? -45.965 6.729 30.935 1.00 57.91 142 ARG A O 1
ATOM 1185 N N . LEU A 1 143 ? -47.205 7.909 29.499 1.00 58.66 143 LEU A N 1
ATOM 1186 C CA . LEU A 1 143 ? -46.403 7.504 28.331 1.00 58.66 143 LEU A CA 1
ATOM 1187 C C . LEU A 1 143 ? -45.004 8.123 28.356 1.00 58.66 143 LEU A C 1
ATOM 1189 O O . LEU A 1 143 ? -44.033 7.447 28.021 1.00 58.66 143 LEU A O 1
ATOM 1193 N N . LYS A 1 144 ? -44.894 9.380 28.806 1.00 61.22 144 LYS A N 1
ATOM 1194 C CA . LYS A 1 144 ? -43.602 10.050 28.986 1.00 61.22 144 LYS A CA 1
ATOM 1195 C C . LYS A 1 144 ? -42.743 9.294 30.006 1.00 61.22 144 LYS A C 1
ATOM 1197 O O . LYS A 1 144 ? -41.580 9.028 29.729 1.00 61.22 144 LYS A O 1
ATOM 1202 N N . GLN A 1 145 ? -43.344 8.837 31.110 1.00 62.16 145 GLN A N 1
ATOM 1203 C CA . GLN A 1 145 ? -42.687 7.969 32.095 1.00 62.16 145 GLN A CA 1
ATOM 1204 C C . GLN A 1 145 ? -42.264 6.608 31.519 1.00 62.16 145 GLN A C 1
ATOM 1206 O O . GLN A 1 145 ? -41.152 6.170 31.794 1.00 62.16 145 GLN A O 1
ATOM 1211 N N . ILE A 1 146 ? -43.096 5.938 30.712 1.00 63.28 146 ILE A N 1
ATOM 1212 C CA . ILE A 1 146 ? -42.752 4.641 30.093 1.00 63.28 146 ILE A CA 1
ATOM 1213 C C . ILE A 1 146 ? -41.587 4.795 29.104 1.00 63.28 146 ILE A C 1
ATOM 1215 O O . ILE A 1 146 ? -40.646 4.004 29.135 1.00 63.28 146 ILE A O 1
ATOM 1219 N N . TYR A 1 147 ? -41.611 5.839 28.275 1.00 59.44 147 TYR A N 1
ATOM 1220 C CA . TYR A 1 147 ? -40.544 6.144 27.319 1.00 59.44 147 TYR A CA 1
ATOM 1221 C C . TYR A 1 147 ? -39.222 6.480 28.027 1.00 59.44 147 TYR A C 1
ATOM 1223 O O . TYR A 1 147 ? -38.168 5.946 27.688 1.00 59.44 147 TYR A O 1
ATOM 1231 N N . GLN A 1 148 ? -39.291 7.304 29.075 1.00 57.59 148 GLN A N 1
ATOM 1232 C CA . GLN A 1 148 ? -38.137 7.704 29.877 1.00 57.59 148 GLN A CA 1
ATOM 1233 C C . GLN A 1 148 ? -37.568 6.522 30.677 1.00 57.59 148 GLN A C 1
ATOM 1235 O O . GLN A 1 148 ? -36.354 6.368 30.746 1.00 57.59 148 GLN A O 1
ATOM 1240 N N . LYS A 1 149 ? -38.427 5.623 31.179 1.00 59.25 149 LYS A N 1
ATOM 1241 C CA . LYS A 1 149 ? -38.045 4.361 31.835 1.00 59.25 149 LYS A CA 1
ATOM 1242 C C . LYS A 1 149 ? -37.387 3.365 30.873 1.00 59.25 149 LYS A C 1
ATOM 1244 O O . LYS A 1 149 ? -36.498 2.633 31.302 1.00 59.25 149 LYS A O 1
ATOM 1249 N N . HIS A 1 150 ? -37.797 3.337 29.603 1.00 55.03 150 HIS A N 1
ATOM 1250 C CA . HIS A 1 150 ? -37.167 2.509 28.571 1.00 55.03 150 HIS A CA 1
ATOM 1251 C C . HIS A 1 150 ? -35.771 3.016 28.196 1.00 55.03 150 HIS A C 1
ATOM 1253 O O . HIS A 1 150 ? -34.841 2.220 28.202 1.00 55.03 150 HIS A O 1
ATOM 1259 N N . ILE A 1 151 ? -35.602 4.324 27.965 1.00 56.75 151 ILE A N 1
ATOM 1260 C CA . ILE A 1 151 ? -34.285 4.936 27.692 1.00 56.75 151 ILE A CA 1
ATOM 1261 C C . ILE A 1 151 ? -33.308 4.694 28.850 1.00 56.75 151 ILE A C 1
ATOM 1263 O O . ILE A 1 151 ? -32.157 4.333 28.638 1.00 56.75 151 ILE A O 1
ATOM 1267 N N . GLN A 1 152 ? -33.783 4.809 30.090 1.00 51.72 152 GLN A N 1
ATOM 1268 C CA . GLN A 1 152 ? -32.965 4.593 31.284 1.00 51.72 152 GLN A CA 1
ATOM 1269 C C . GLN A 1 152 ? -32.530 3.134 31.513 1.00 51.72 152 GLN A C 1
ATOM 1271 O O . GLN A 1 152 ? -31.747 2.892 32.427 1.00 51.72 152 GLN A O 1
ATOM 1276 N N . ARG A 1 153 ? -33.095 2.149 30.796 1.00 49.88 153 ARG A N 1
ATOM 1277 C CA . ARG A 1 153 ? -32.664 0.739 30.869 1.00 49.88 153 ARG A CA 1
ATOM 1278 C C . ARG A 1 153 ? -31.544 0.416 29.881 1.00 49.88 153 ARG A C 1
ATOM 1280 O O . ARG A 1 153 ? -30.875 -0.591 30.071 1.00 49.88 153 ARG A O 1
ATOM 1287 N N . THR A 1 154 ? -31.349 1.247 28.861 1.00 51.38 154 THR A N 1
ATOM 1288 C CA . THR A 1 154 ? -30.369 1.016 27.792 1.00 51.38 154 THR A CA 1
ATOM 1289 C C . THR A 1 154 ? -28.988 1.588 28.119 1.00 51.38 154 THR A C 1
ATOM 1291 O O . THR A 1 154 ? -27.983 1.095 27.619 1.00 51.38 154 THR A O 1
ATOM 1294 N N . SER A 1 155 ? -28.910 2.564 29.029 1.00 55.34 155 SER A N 1
ATOM 1295 C CA . SER A 1 155 ? -27.650 3.004 29.628 1.00 55.34 155 SER A CA 1
ATOM 1296 C C . SER A 1 155 ? -27.091 1.895 30.530 1.00 55.34 155 SER A C 1
ATOM 1298 O O . SER A 1 155 ? -27.707 1.569 31.548 1.00 55.34 155 SER A O 1
ATOM 1300 N N . LEU A 1 156 ? -25.916 1.350 30.186 1.00 51.78 156 LEU A N 1
ATOM 1301 C CA . LEU A 1 156 ? -25.169 0.302 30.919 1.00 51.78 156 LEU A CA 1
ATOM 1302 C C . LEU A 1 156 ? -25.014 0.547 32.431 1.00 51.78 156 LEU A C 1
ATOM 1304 O O . LEU A 1 156 ? -24.739 -0.378 33.188 1.00 51.78 156 LEU A O 1
ATOM 1308 N N . GLN A 1 157 ? -25.2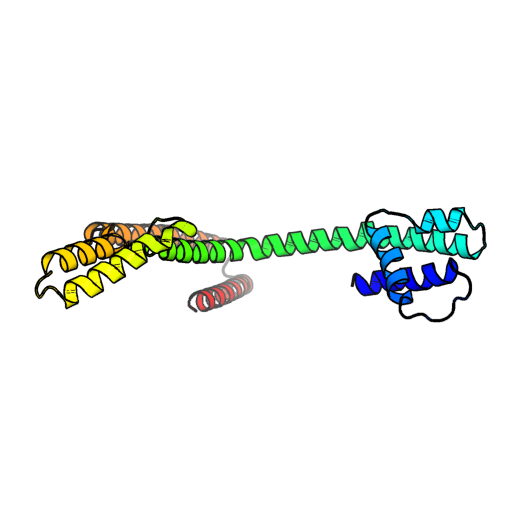56 1.778 32.874 1.00 50.97 157 GLN A N 1
ATOM 1309 C CA . GLN A 1 157 ? -25.236 2.228 34.260 1.00 50.97 157 GLN A CA 1
ATOM 1310 C C . GLN A 1 157 ? -26.193 1.474 35.206 1.00 50.97 157 GLN A C 1
ATOM 1312 O O . GLN A 1 157 ? -26.065 1.622 36.412 1.00 50.97 157 GLN A O 1
ATOM 1317 N N . LYS A 1 158 ? -27.158 0.685 34.704 1.00 51.16 158 LYS A N 1
ATOM 1318 C CA . LYS A 1 158 ? -28.106 -0.074 35.551 1.00 51.16 158 LYS A CA 1
ATOM 1319 C C . LYS A 1 158 ? -27.811 -1.568 35.715 1.00 51.16 158 LYS A C 1
ATOM 1321 O O . LYS A 1 158 ? -28.580 -2.231 36.404 1.00 51.16 158 LYS A O 1
ATOM 1326 N N . VAL A 1 159 ? -26.776 -2.114 35.071 1.00 56.06 159 VAL A N 1
ATOM 1327 C CA . VAL A 1 159 ? -26.469 -3.558 35.180 1.00 56.06 159 VAL A CA 1
ATOM 1328 C C . VAL A 1 159 ? -25.580 -3.868 36.385 1.00 56.06 159 VAL A C 1
ATOM 1330 O O . VAL A 1 159 ? -25.696 -4.957 36.935 1.00 56.06 159 VAL A O 1
ATOM 1333 N N . LEU A 1 160 ? -24.757 -2.919 36.837 1.00 58.34 160 LEU A N 1
ATOM 1334 C CA . LEU A 1 160 ? -24.024 -3.053 38.093 1.00 58.34 160 LEU A CA 1
ATOM 1335 C C . LEU A 1 160 ? -24.820 -2.410 39.227 1.00 58.34 160 LEU A C 1
ATOM 1337 O O . LEU A 1 160 ? -25.117 -1.217 39.191 1.00 58.34 160 LEU A O 1
ATOM 1341 N N . THR A 1 161 ? -25.185 -3.209 40.223 1.00 58.75 161 THR A N 1
ATOM 1342 C CA . THR A 1 161 ? -25.711 -2.706 41.496 1.00 58.75 161 THR A CA 1
ATOM 1343 C C . THR A 1 161 ? -24.562 -2.019 42.243 1.00 58.75 161 THR A C 1
ATOM 1345 O O . THR A 1 161 ? -23.435 -2.488 42.132 1.00 58.75 161 THR A O 1
ATOM 1348 N N . ASP A 1 162 ? -24.802 -0.979 43.054 1.00 60.59 162 ASP A N 1
ATOM 1349 C CA . ASP A 1 162 ? -23.732 -0.314 43.843 1.00 60.59 162 ASP A CA 1
ATOM 1350 C C . ASP A 1 162 ? -22.868 -1.313 44.635 1.00 60.59 162 ASP A C 1
ATOM 1352 O O . ASP A 1 162 ? -21.667 -1.131 44.792 1.00 60.59 162 ASP A O 1
ATOM 1356 N N . LYS A 1 163 ? -23.474 -2.425 45.067 1.00 58.53 163 LYS A N 1
ATOM 1357 C CA . LYS A 1 163 ? -22.772 -3.543 45.701 1.00 58.53 163 LYS A CA 1
ATOM 1358 C C . LYS A 1 163 ? -21.777 -4.227 44.764 1.00 58.53 163 LYS A C 1
ATOM 1360 O O . LYS A 1 163 ? -20.646 -4.459 45.162 1.00 58.53 163 LYS A O 1
ATOM 1365 N N . ASP A 1 164 ? -22.186 -4.525 43.534 1.00 67.62 164 ASP A N 1
ATOM 1366 C CA . ASP A 1 164 ? -21.332 -5.158 42.525 1.00 67.62 164 ASP A CA 1
ATOM 1367 C C . ASP A 1 164 ? -20.157 -4.245 42.156 1.00 67.62 164 ASP A C 1
ATOM 1369 O O . ASP A 1 164 ? -19.062 -4.739 41.920 1.00 67.62 164 ASP A O 1
ATOM 1373 N N . VAL A 1 165 ? -20.358 -2.921 42.168 1.00 67.69 165 VAL A N 1
ATOM 1374 C CA . VAL A 1 165 ? -19.277 -1.941 41.976 1.00 67.69 165 VAL A CA 1
ATOM 1375 C C . VAL A 1 165 ? -18.265 -2.021 43.119 1.00 67.69 165 VAL A C 1
ATOM 1377 O O . VAL A 1 165 ? -17.082 -2.184 42.846 1.00 67.69 165 VAL A O 1
ATOM 1380 N N . SER A 1 166 ? -18.715 -2.005 44.380 1.00 70.44 166 SER A N 1
ATOM 1381 C CA . SER A 1 166 ? -17.816 -2.126 45.539 1.00 70.44 166 SER A CA 1
ATOM 1382 C C . SER A 1 166 ? -17.054 -3.456 45.572 1.00 70.44 166 SER A C 1
ATOM 1384 O O . SER A 1 166 ? -15.870 -3.470 45.885 1.00 70.44 166 SER A O 1
ATOM 1386 N N . TYR A 1 167 ? -17.698 -4.572 45.210 1.00 67.19 167 TYR A N 1
ATOM 1387 C CA . TYR A 1 167 ? -17.023 -5.874 45.129 1.00 67.19 167 TYR A CA 1
ATOM 1388 C C . TYR A 1 167 ? -15.984 -5.924 44.006 1.00 67.19 167 TYR A C 1
ATOM 1390 O O . TYR A 1 167 ? -14.947 -6.563 44.154 1.00 67.19 167 TYR A O 1
ATOM 1398 N N . LEU A 1 168 ? -16.254 -5.287 42.865 1.00 67.56 168 LEU A N 1
ATOM 1399 C CA . LEU A 1 168 ? -15.304 -5.246 41.756 1.00 67.56 168 LEU A CA 1
ATOM 1400 C C . LEU A 1 168 ? -14.120 -4.323 42.048 1.00 67.56 168 LEU A C 1
ATOM 1402 O O . LEU A 1 168 ? -13.010 -4.676 41.670 1.00 67.56 168 LEU A O 1
ATOM 1406 N N . GLU A 1 169 ? -14.341 -3.212 42.749 1.00 74.88 169 GLU A N 1
ATOM 1407 C CA . GLU A 1 169 ? -13.284 -2.309 43.219 1.00 74.88 169 GLU A CA 1
ATOM 1408 C C . GLU A 1 169 ? -12.355 -3.029 44.212 1.00 74.88 169 GLU A C 1
ATOM 1410 O O . GLU A 1 169 ? -11.141 -3.021 44.038 1.00 74.88 169 GLU A O 1
ATOM 1415 N N . GLU A 1 170 ? -12.915 -3.793 45.157 1.00 79.94 170 GLU A N 1
ATOM 1416 C CA . GLU A 1 170 ? -12.141 -4.629 46.088 1.00 79.94 170 GLU A CA 1
ATOM 1417 C C . GLU A 1 170 ? -11.353 -5.744 45.369 1.00 79.94 170 GLU A C 1
ATOM 1419 O O . GLU A 1 170 ? -10.215 -6.050 45.728 1.00 79.94 170 GLU A O 1
ATOM 1424 N N . LEU A 1 171 ? -11.924 -6.345 44.317 1.00 74.00 171 LEU A N 1
ATOM 1425 C CA . LEU A 1 171 ? -11.238 -7.351 43.497 1.00 74.00 171 LEU A CA 1
ATOM 1426 C C . LEU A 1 171 ? -10.162 -6.749 42.580 1.00 74.00 171 LEU A C 1
ATOM 1428 O O . LEU A 1 171 ? -9.179 -7.432 42.278 1.00 74.00 171 LEU A O 1
ATOM 1432 N N . GLU A 1 172 ? -10.342 -5.516 42.102 1.00 74.00 172 GLU A N 1
ATOM 1433 C CA . GLU A 1 172 ? -9.326 -4.777 41.347 1.00 74.00 172 GLU A CA 1
ATOM 1434 C C . GLU A 1 172 ? -8.168 -4.348 42.246 1.00 74.00 172 GLU A C 1
ATOM 1436 O O . GLU A 1 172 ? -7.023 -4.552 41.844 1.00 74.00 172 GLU A O 1
ATOM 1441 N N . ASP A 1 173 ? -8.439 -3.879 43.466 1.00 80.69 173 ASP A N 1
ATOM 1442 C CA . ASP A 1 173 ? -7.416 -3.560 44.467 1.00 80.69 173 ASP A CA 1
ATOM 1443 C C . ASP A 1 173 ? -6.643 -4.816 44.888 1.00 80.69 173 ASP A C 1
ATOM 1445 O O . ASP A 1 173 ? -5.415 -4.841 44.812 1.00 80.69 173 ASP A O 1
ATOM 1449 N N . ALA A 1 174 ? -7.335 -5.915 45.210 1.00 76.69 174 ALA A N 1
ATOM 1450 C CA . ALA A 1 174 ? -6.684 -7.173 45.583 1.00 76.69 174 ALA A CA 1
ATOM 1451 C C . ALA A 1 174 ? -5.815 -7.751 44.449 1.00 76.69 174 ALA A C 1
ATOM 1453 O O . ALA A 1 174 ? -4.711 -8.251 44.685 1.00 76.69 174 ALA A O 1
ATOM 1454 N N . ARG A 1 175 ? -6.284 -7.665 43.196 1.00 79.38 175 ARG A N 1
ATOM 1455 C CA . ARG A 1 175 ? -5.502 -8.080 42.020 1.00 79.38 175 ARG A CA 1
ATOM 1456 C C . ARG A 1 175 ? -4.353 -7.108 41.740 1.00 79.38 175 ARG A C 1
ATOM 1458 O O . ARG A 1 175 ? -3.276 -7.544 41.335 1.00 79.38 175 ARG A O 1
ATOM 1465 N N . GLY A 1 176 ? -4.581 -5.809 41.916 1.00 78.44 176 GLY A N 1
ATOM 1466 C CA . GLY A 1 176 ? -3.585 -4.753 41.761 1.00 78.44 176 GLY A CA 1
ATOM 1467 C C . GLY A 1 176 ? -2.425 -4.944 42.728 1.00 78.44 176 GLY A C 1
ATOM 1468 O O . GLY A 1 176 ? -1.268 -4.925 42.304 1.00 78.44 176 GLY A O 1
ATOM 1469 N N . ASP A 1 177 ? -2.739 -5.253 43.982 1.00 77.12 177 ASP A N 1
ATOM 1470 C CA . ASP A 1 177 ? -1.777 -5.588 45.022 1.00 77.12 177 ASP A CA 1
ATOM 1471 C C . ASP A 1 177 ? -1.001 -6.858 44.679 1.00 77.12 177 ASP A C 1
ATOM 1473 O O 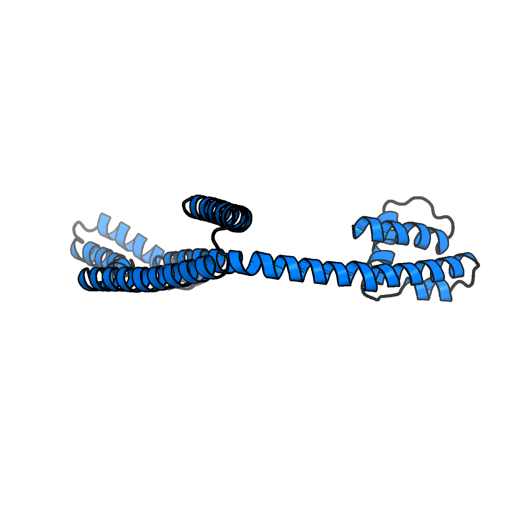. ASP A 1 177 ? 0.226 -6.845 44.714 1.00 77.12 177 ASP A O 1
ATOM 1477 N N . GLU A 1 178 ? -1.659 -7.945 44.267 1.00 77.44 178 GLU A N 1
ATOM 1478 C CA . GLU A 1 178 ? -0.972 -9.188 43.891 1.00 77.44 178 GLU A CA 1
ATOM 1479 C C . GLU A 1 178 ? 0.002 -8.983 42.715 1.00 77.44 178 GLU A C 1
ATOM 1481 O O . GLU A 1 178 ? 1.158 -9.424 42.754 1.00 77.44 178 GLU A O 1
ATOM 1486 N N . VAL A 1 179 ? -0.422 -8.243 41.685 1.00 71.50 179 VAL A N 1
ATOM 1487 C CA . VAL A 1 179 ? 0.426 -7.875 40.542 1.00 71.50 179 VAL A CA 1
ATOM 1488 C C . VAL A 1 179 ? 1.575 -6.960 40.980 1.00 71.50 179 VAL A C 1
ATOM 1490 O O . VAL A 1 179 ? 2.708 -7.128 40.515 1.00 71.50 179 VAL A O 1
ATOM 1493 N N . TYR A 1 180 ? 1.328 -6.025 41.898 1.00 62.06 180 TYR A N 1
ATOM 1494 C CA . TYR A 1 180 ? 2.343 -5.135 42.458 1.00 62.06 180 TYR A CA 1
ATOM 1495 C C . TYR A 1 180 ? 3.361 -5.892 43.321 1.00 62.06 180 TYR A C 1
ATOM 1497 O O . TYR A 1 180 ? 4.566 -5.694 43.166 1.00 62.06 180 TYR A O 1
ATOM 1505 N N . PHE A 1 181 ? 2.922 -6.833 44.156 1.00 71.19 181 PHE A N 1
ATOM 1506 C CA . PHE A 1 181 ? 3.794 -7.716 44.929 1.00 71.19 181 PHE A CA 1
ATOM 1507 C C . PHE A 1 181 ? 4.633 -8.613 44.022 1.00 71.19 181 PHE A C 1
ATOM 1509 O O . PHE A 1 181 ? 5.831 -8.782 44.258 1.00 71.19 181 PHE A O 1
ATOM 1516 N N . GLN A 1 182 ? 4.057 -9.129 42.935 1.00 72.00 182 GLN A N 1
ATOM 1517 C CA . GLN A 1 182 ? 4.803 -9.892 41.938 1.00 72.00 182 GLN A CA 1
ATOM 1518 C C . GLN A 1 182 ? 5.832 -9.014 41.205 1.00 72.00 182 GLN A C 1
ATOM 1520 O O . GLN A 1 182 ? 6.961 -9.447 40.955 1.00 72.00 182 GLN A O 1
ATOM 1525 N N . TYR A 1 183 ? 5.491 -7.758 40.908 1.00 67.00 183 TYR A N 1
ATOM 1526 C CA . TYR A 1 183 ? 6.434 -6.770 40.387 1.00 67.00 183 TYR A CA 1
ATOM 1527 C C . TYR A 1 183 ? 7.571 -6.484 41.380 1.00 67.00 183 TYR A C 1
ATOM 1529 O O . TYR A 1 183 ? 8.737 -6.528 40.987 1.00 67.00 183 TYR A O 1
ATOM 1537 N N . LEU A 1 184 ? 7.267 -6.264 42.663 1.00 69.88 184 LEU A N 1
ATOM 1538 C CA . LEU A 1 184 ? 8.261 -6.049 43.718 1.00 69.88 184 LEU A CA 1
ATOM 1539 C C . LEU A 1 184 ? 9.176 -7.265 43.903 1.00 69.88 184 LEU A C 1
ATOM 1541 O O . LEU A 1 184 ? 10.389 -7.103 44.021 1.00 69.88 184 LEU A O 1
ATOM 1545 N N . LYS A 1 185 ? 8.629 -8.482 43.842 1.00 75.81 185 LYS A N 1
ATOM 1546 C CA . LYS A 1 185 ? 9.394 -9.734 43.898 1.00 75.81 185 LYS A CA 1
ATOM 1547 C C . LYS A 1 185 ? 10.360 -9.855 42.718 1.00 75.81 185 LYS A C 1
ATOM 1549 O O . LYS A 1 185 ? 11.542 -10.142 42.908 1.00 75.81 185 LYS A O 1
ATOM 1554 N N . ASN A 1 186 ? 9.887 -9.551 41.509 1.00 69.81 186 ASN A N 1
ATOM 1555 C CA . ASN A 1 186 ? 10.720 -9.504 40.308 1.00 69.81 186 ASN A CA 1
ATOM 1556 C C . ASN A 1 186 ? 11.774 -8.381 40.375 1.00 69.81 186 ASN A C 1
ATOM 1558 O O . ASN A 1 186 ? 12.879 -8.544 39.856 1.00 69.81 186 ASN A O 1
ATOM 1562 N N . LYS A 1 187 ? 11.460 -7.248 41.016 1.00 63.84 187 LYS A N 1
ATOM 1563 C CA . LYS A 1 187 ? 12.387 -6.129 41.246 1.00 63.84 187 LYS A CA 1
ATOM 1564 C C . LYS A 1 187 ? 13.487 -6.505 42.246 1.00 63.84 187 LYS A C 1
ATOM 1566 O O . LYS A 1 187 ? 14.658 -6.274 41.954 1.00 63.84 187 LYS A O 1
ATOM 1571 N N . GLN A 1 188 ? 13.143 -7.156 43.360 1.00 64.88 188 GLN A N 1
ATOM 1572 C CA . GLN A 1 188 ? 14.116 -7.666 44.333 1.00 64.88 188 GLN A CA 1
ATOM 1573 C C . GLN A 1 188 ? 15.039 -8.725 43.722 1.00 64.88 188 GLN A C 1
ATOM 1575 O O . GLN A 1 188 ? 16.251 -8.656 43.909 1.00 64.88 188 GLN A O 1
ATOM 1580 N N . GLN A 1 189 ? 14.508 -9.657 42.922 1.00 64.69 189 GLN A N 1
ATOM 1581 C CA . GLN A 1 189 ? 15.339 -10.644 42.223 1.00 64.69 189 GLN A CA 1
ATOM 1582 C C . GLN A 1 189 ? 16.351 -9.983 41.275 1.00 64.69 189 GLN A C 1
ATOM 1584 O O . GLN A 1 189 ? 17.518 -10.372 41.259 1.00 64.69 189 GLN A O 1
ATOM 1589 N N . ARG A 1 190 ? 15.966 -8.926 40.546 1.00 56.94 190 ARG A N 1
ATOM 1590 C CA . ARG A 1 190 ? 16.914 -8.162 39.711 1.00 56.94 190 ARG A CA 1
ATOM 1591 C C . ARG A 1 190 ? 17.991 -7.457 40.535 1.00 56.94 190 ARG A C 1
ATOM 1593 O O . ARG A 1 190 ? 19.143 -7.458 40.120 1.00 56.94 190 ARG A O 1
ATOM 1600 N N . GLN A 1 191 ? 17.653 -6.913 41.702 1.00 56.06 191 GLN A N 1
ATOM 1601 C CA . GLN A 1 191 ? 18.629 -6.288 42.605 1.00 56.06 191 GLN A CA 1
ATOM 1602 C C . GLN A 1 191 ? 19.621 -7.295 43.206 1.00 56.06 191 GLN A C 1
ATOM 1604 O O . GLN A 1 191 ? 20.761 -6.934 43.458 1.00 56.06 191 GLN A O 1
ATOM 1609 N N . THR A 1 192 ? 19.239 -8.563 43.386 1.00 58.12 192 THR A N 1
ATOM 1610 C CA . THR A 1 192 ? 20.180 -9.609 43.837 1.00 58.12 192 THR A CA 1
ATOM 1611 C C . THR A 1 192 ? 21.131 -10.104 42.741 1.00 58.12 192 THR A C 1
ATOM 1613 O O . THR A 1 192 ? 22.194 -10.633 43.053 1.00 58.12 192 THR A O 1
ATOM 1616 N N . ILE A 1 193 ? 20.768 -9.930 41.463 1.00 56.44 193 ILE A N 1
ATOM 1617 C CA . ILE A 1 193 ? 21.560 -10.377 40.302 1.00 56.44 193 ILE A CA 1
ATOM 1618 C C . ILE A 1 193 ? 22.702 -9.395 39.980 1.00 56.44 193 ILE A C 1
ATOM 1620 O O . ILE A 1 193 ? 23.733 -9.807 39.451 1.00 56.44 193 ILE A O 1
ATOM 1624 N N . TYR A 1 194 ? 22.562 -8.118 40.345 1.00 45.69 194 TYR A N 1
ATOM 1625 C CA . TYR A 1 194 ? 23.621 -7.113 40.236 1.00 45.69 194 TYR A CA 1
ATOM 1626 C C . TYR A 1 194 ? 24.096 -6.731 41.647 1.00 45.69 194 TYR A C 1
ATOM 1628 O O . TYR A 1 194 ? 23.376 -6.017 42.344 1.00 45.69 194 TYR A O 1
ATOM 1636 N N . PRO A 1 195 ? 25.277 -7.178 42.114 1.00 54.88 195 PRO A N 1
ATOM 1637 C CA . PRO A 1 195 ? 25.767 -6.782 43.431 1.00 54.88 195 PRO A CA 1
ATOM 1638 C C . PRO A 1 195 ? 26.025 -5.269 43.462 1.00 54.88 195 PRO A C 1
ATOM 1640 O O . PRO A 1 195 ? 26.229 -4.662 42.407 1.00 54.88 195 PRO A O 1
ATOM 1643 N N . SER A 1 196 ? 26.045 -4.687 44.669 1.00 56.72 196 SER A N 1
ATOM 1644 C CA . SER A 1 196 ? 26.241 -3.264 45.020 1.00 56.72 196 SER A CA 1
ATOM 1645 C C . SER A 1 196 ? 27.542 -2.652 44.471 1.00 56.72 196 SER A C 1
ATOM 1647 O O . SER A 1 196 ? 28.465 -2.296 45.201 1.00 56.72 196 SER A O 1
ATOM 1649 N N . THR A 1 197 ? 27.635 -2.575 43.154 1.00 61.62 197 THR A N 1
ATOM 1650 C CA . THR A 1 197 ? 28.737 -2.033 42.374 1.00 61.62 197 THR A CA 1
ATOM 1651 C C . THR A 1 197 ? 28.204 -0.809 41.644 1.00 61.62 197 THR A C 1
ATOM 1653 O O . THR A 1 197 ? 27.105 -0.845 41.090 1.00 61.62 197 THR A O 1
ATOM 1656 N N . LEU A 1 198 ? 28.978 0.280 41.636 1.00 60.84 198 LEU A N 1
ATOM 1657 C CA . LEU A 1 198 ? 28.587 1.573 41.048 1.00 60.84 198 LEU A CA 1
ATOM 1658 C C . LEU A 1 198 ? 28.043 1.451 39.614 1.00 60.84 198 LEU A C 1
ATOM 1660 O O . LEU A 1 198 ? 27.118 2.163 39.238 1.00 60.84 198 LEU A O 1
ATOM 1664 N N . LEU A 1 199 ? 28.581 0.514 38.829 1.00 60.25 199 LEU A N 1
ATOM 1665 C CA . LEU A 1 199 ? 28.154 0.256 37.454 1.00 60.25 199 LEU A CA 1
ATOM 1666 C C . LEU A 1 199 ? 26.808 -0.486 37.378 1.00 60.25 199 LEU A C 1
ATOM 1668 O O . LEU A 1 199 ? 25.975 -0.149 36.541 1.00 60.25 199 LEU A O 1
ATOM 1672 N N . GLY A 1 200 ? 26.559 -1.450 38.270 1.00 62.41 200 GLY A N 1
ATOM 1673 C CA . GLY A 1 200 ? 25.261 -2.124 38.370 1.00 62.41 200 GLY A CA 1
ATOM 1674 C C . GLY A 1 200 ? 24.151 -1.176 38.831 1.00 62.41 200 GLY A C 1
ATOM 1675 O O . GLY A 1 200 ? 23.041 -1.221 38.305 1.00 62.41 200 GLY A O 1
ATOM 1676 N N . GLN A 1 201 ? 24.479 -0.261 39.746 1.00 63.53 201 GLN A N 1
ATOM 1677 C CA . GLN A 1 201 ? 23.553 0.745 40.264 1.00 63.53 201 GLN A CA 1
ATOM 1678 C C . GLN A 1 201 ? 23.223 1.817 39.208 1.00 63.53 201 GLN A C 1
ATOM 1680 O O . GLN A 1 201 ? 22.053 2.112 38.991 1.00 63.53 201 GLN A O 1
ATOM 1685 N N . ALA A 1 202 ? 24.217 2.283 38.441 1.00 65.75 202 ALA A N 1
ATOM 1686 C CA . ALA A 1 202 ? 24.000 3.216 37.330 1.00 65.75 202 ALA A CA 1
ATOM 1687 C C . ALA A 1 202 ? 23.138 2.627 36.195 1.00 65.75 202 ALA A C 1
ATOM 1689 O O . ALA A 1 202 ? 22.322 3.335 35.609 1.00 65.75 202 ALA A O 1
ATOM 1690 N N . ILE A 1 203 ? 23.287 1.333 35.879 1.00 61.25 203 ILE A N 1
ATOM 1691 C CA . ILE A 1 203 ? 22.454 0.648 34.872 1.00 61.25 203 ILE A CA 1
ATOM 1692 C C . ILE A 1 203 ? 21.012 0.470 35.371 1.00 61.25 203 ILE A C 1
ATOM 1694 O O . ILE A 1 203 ? 20.070 0.608 34.588 1.00 61.25 203 ILE A O 1
ATOM 1698 N N . PHE A 1 204 ? 20.831 0.186 36.663 1.00 66.62 204 PHE A N 1
ATOM 1699 C CA . PHE A 1 204 ? 19.515 0.080 37.291 1.00 66.62 204 PHE A CA 1
ATOM 1700 C C . PHE A 1 204 ? 18.771 1.426 37.290 1.00 66.62 204 PHE A C 1
ATOM 1702 O O . PHE A 1 204 ? 17.623 1.484 36.845 1.00 66.62 204 PHE A O 1
ATOM 1709 N N . ASP A 1 205 ? 19.449 2.509 37.680 1.00 65.62 205 ASP A N 1
ATOM 1710 C CA . ASP A 1 205 ? 18.880 3.862 37.711 1.00 65.62 205 ASP A CA 1
ATOM 1711 C C . ASP A 1 205 ? 18.510 4.362 36.299 1.00 65.62 205 ASP A C 1
ATOM 1713 O O . ASP A 1 205 ? 17.432 4.926 36.097 1.00 65.62 205 ASP A O 1
ATOM 1717 N N . MET A 1 206 ? 19.322 4.046 35.278 1.00 64.94 206 MET A N 1
ATOM 1718 C CA . MET A 1 206 ? 18.991 4.317 33.865 1.00 64.94 206 MET A CA 1
ATOM 1719 C C . MET A 1 206 ? 17.725 3.580 33.389 1.00 64.94 206 MET A C 1
ATOM 1721 O O . MET A 1 206 ? 17.032 4.032 32.472 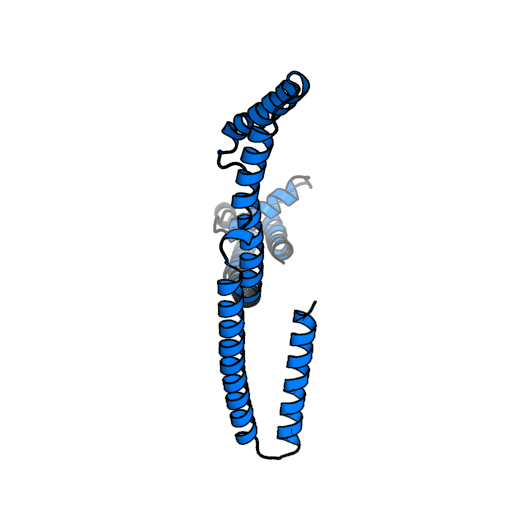1.00 64.94 206 MET A O 1
ATOM 1725 N N . GLY A 1 207 ? 17.436 2.410 33.965 1.00 62.28 207 GLY A N 1
ATOM 1726 C CA . GLY A 1 207 ? 16.237 1.628 33.670 1.00 62.28 207 GLY A CA 1
ATOM 1727 C C . GLY A 1 207 ? 14.970 2.210 34.303 1.00 62.28 207 GLY A C 1
ATOM 1728 O O . GLY A 1 207 ? 13.915 2.208 33.663 1.00 62.28 207 GLY A O 1
ATOM 1729 N N . GLU A 1 208 ? 15.072 2.739 35.527 1.00 63.97 208 GLU A N 1
ATOM 1730 C CA . GLU A 1 208 ? 13.961 3.381 36.247 1.00 63.97 208 GLU A CA 1
ATOM 1731 C C . GLU A 1 208 ? 13.501 4.674 35.556 1.00 63.97 208 GLU A C 1
ATOM 1733 O O . GLU A 1 208 ? 12.297 4.892 35.405 1.00 63.97 208 GLU A O 1
ATOM 1738 N N . GLU A 1 209 ? 14.432 5.488 35.049 1.00 58.66 209 GLU A N 1
ATOM 1739 C CA . GLU A 1 209 ? 14.113 6.740 34.349 1.00 58.66 209 GLU A CA 1
ATOM 1740 C C . GLU A 1 209 ? 13.286 6.488 33.074 1.00 58.66 209 GLU A C 1
ATOM 1742 O O . GLU A 1 209 ? 12.275 7.150 32.823 1.00 58.66 209 GLU A O 1
ATOM 1747 N N . LYS A 1 210 ? 13.633 5.445 32.308 1.00 53.38 210 LYS A N 1
ATOM 1748 C CA . LYS A 1 210 ? 12.871 5.046 31.113 1.00 53.38 210 LYS A CA 1
ATOM 1749 C C . LYS A 1 210 ? 11.465 4.546 31.446 1.00 53.38 210 LYS A C 1
ATOM 1751 O O . LYS A 1 210 ? 10.541 4.774 30.663 1.00 53.38 210 LYS A O 1
ATOM 1756 N N . LEU A 1 211 ? 11.281 3.882 32.590 1.00 53.50 211 LEU A N 1
ATOM 1757 C CA . LEU A 1 211 ? 9.961 3.431 33.040 1.00 53.50 211 LEU A CA 1
ATOM 1758 C C . LEU A 1 211 ? 9.094 4.597 33.533 1.00 53.50 211 LEU A C 1
ATOM 1760 O O . LEU A 1 211 ? 7.906 4.641 33.214 1.00 53.50 211 LEU A O 1
ATOM 1764 N N . TYR A 1 212 ? 9.681 5.556 34.255 1.00 48.62 212 TYR A N 1
ATOM 1765 C CA . TYR A 1 212 ? 8.989 6.762 34.719 1.00 48.62 212 TYR A CA 1
ATOM 1766 C C . TYR A 1 212 ? 8.510 7.635 33.557 1.00 48.62 212 TYR A C 1
ATOM 1768 O O . TYR A 1 212 ? 7.366 8.088 33.560 1.00 48.62 212 TYR A O 1
ATOM 1776 N N . VAL A 1 213 ? 9.341 7.813 32.524 1.00 53.88 213 VAL A N 1
ATOM 1777 C CA . VAL A 1 213 ? 8.945 8.520 31.296 1.00 53.88 213 VAL A CA 1
ATOM 1778 C C . VAL A 1 213 ? 7.785 7.795 30.613 1.00 53.88 213 VAL A C 1
ATOM 1780 O O . VAL A 1 213 ? 6.802 8.429 30.241 1.00 53.88 213 VAL A O 1
ATOM 1783 N N . LYS A 1 214 ? 7.828 6.460 30.525 1.00 48.44 214 LYS A N 1
ATOM 1784 C CA . LYS A 1 214 ? 6.746 5.673 29.916 1.00 48.44 214 LYS A CA 1
ATOM 1785 C C . LYS A 1 214 ? 5.427 5.773 30.696 1.00 48.44 214 LYS A C 1
ATOM 1787 O O . LYS A 1 214 ? 4.372 5.847 30.076 1.00 48.44 214 LYS A O 1
ATOM 1792 N N . LYS A 1 215 ? 5.487 5.830 32.031 1.00 48.34 215 LYS A N 1
ATOM 1793 C CA . LYS A 1 215 ? 4.309 5.977 32.902 1.00 48.34 215 LYS A CA 1
ATOM 1794 C C . LYS A 1 215 ? 3.710 7.388 32.837 1.00 48.34 215 LYS A C 1
ATOM 1796 O O . LYS A 1 215 ? 2.498 7.538 32.745 1.00 48.34 215 LYS A O 1
ATOM 1801 N N . LYS A 1 216 ? 4.558 8.419 32.769 1.00 46.06 216 LYS A N 1
ATOM 1802 C CA . LYS A 1 216 ? 4.128 9.815 32.595 1.00 46.06 216 LYS A CA 1
ATOM 1803 C C . LYS A 1 216 ? 3.470 10.067 31.232 1.00 46.06 216 LYS A C 1
ATOM 1805 O O . LYS A 1 216 ? 2.630 10.947 31.127 1.00 46.06 216 LYS A O 1
ATOM 1810 N N . PHE A 1 217 ? 3.818 9.287 30.207 1.00 45.78 217 PHE A N 1
ATOM 1811 C CA . PHE A 1 217 ? 3.160 9.321 28.895 1.00 45.78 217 PHE A CA 1
ATOM 1812 C C . PHE A 1 217 ? 1.858 8.507 28.821 1.00 45.78 217 PHE A C 1
ATOM 1814 O O . PHE A 1 217 ? 1.074 8.750 27.916 1.00 45.78 217 PHE A O 1
ATOM 1821 N N . SER A 1 218 ? 1.612 7.565 29.740 1.00 42.28 218 SER A N 1
ATOM 1822 C CA . SER A 1 218 ? 0.339 6.822 29.810 1.00 42.28 218 SER A CA 1
ATOM 1823 C C . SER A 1 218 ? -0.747 7.518 30.637 1.00 42.28 218 SER A C 1
ATOM 1825 O O . SER A 1 218 ? -1.884 7.060 30.647 1.00 42.28 218 SER A O 1
ATOM 1827 N N . GLU A 1 219 ? -0.389 8.584 31.358 1.00 45.78 219 GLU A N 1
ATOM 1828 C CA . GLU A 1 219 ? -1.308 9.418 32.151 1.00 45.78 219 GLU A CA 1
ATOM 1829 C C . GLU A 1 219 ? -1.817 10.662 31.380 1.00 45.78 219 GLU A C 1
ATOM 1831 O O . GLU A 1 219 ? -2.578 11.451 31.938 1.00 45.78 219 GLU A O 1
ATOM 1836 N N . PHE A 1 220 ? -1.435 10.820 30.103 1.00 42.22 220 PHE A N 1
ATOM 1837 C CA . PHE A 1 220 ? -1.994 11.785 29.139 1.00 42.22 220 PHE A CA 1
ATOM 1838 C C . PHE A 1 220 ? -2.798 11.058 28.055 1.00 42.22 220 PHE A C 1
ATOM 1840 O O . PHE A 1 220 ? -3.816 11.632 27.604 1.00 42.22 220 PHE A O 1
#

Radius of gyration: 34.44 Å; chains: 1; bounding box: 83×31×79 Å

Foldseek 3Di:
DVVVLLLVLLVLLVPLLDDDDDDDPCSVVNSNVQSVVVLVPPNVSLVSLVVPVDPSSVVNVVSSVVSNCCSVPPPVVVVVVVCVVVCVVCVVVVVVVVVVVVVVVVLVCLQQDPDPPVCSVVVVVVVVVVVVVCVVDVDDPPVVVVVVVVNVVSPPVPPQDVVNVVVVVVVCVVVVVVVVVVVVVVVVVLCVVQDPDPVSVVVVVVVVVVVVVVVVVVVD

InterPro domains:
  IPR002153 Transient receptor potential channel, canonical [PR01097] (65-86)
  IPR002153 Transient receptor potential channel, canonical [PR01097] (114-127)
  IPR050927 Transient receptor potential cation channel M [PTHR13800] (1-190)

Sequence (220 aa):
MLTVFLLSFGVPAYALIHDAQPFTWHLPRKIFNIAYWEIFGDLKVLELIEDNYTLPGYFTYVLLGIYMAFGAILLVNLLIAMFSNTFSSCQTDTDYIWKSQRFKLVFEYLDRPSLPPPLICIPHLYRLFLFTSTRFFKSPTRLKQIYQKHIQRTSLQKVLTDKDVSYLEELEDARGDEVYFQYLKNKQQRQTIYPSTLLGQAIFDMGEEKLYVKKKFSEF

Secondary structure (DSSP, 8-state):
-HHHHHHHHHHHHHHHHS--PPP-TTHHHHHHHHHHHHHTT--HHHHHHHT---HHHHHHHHHHHHHHHIIIIIIIHHHHHHHHHHHHHHHHHHHHHHHHHHHHHHHHHHHS-SS-GGGTHHHHHHHHHHHHHHHHSS--HHHHHHHHHHHHHHSGGGTS-HHHHHHHHHHHHHHHHHHHHHHHHHHHHHHHHS-S-HHHHHHHHHHHHHHHHHHHHH--

Organism: NCBI:txid1234261